Protein AF-A0A959ZGY5-F1 (afdb_monomer_lite)

Foldseek 3Di:
DDDPDDPQDPVNVVCVVCLVVDDPVVNVVVVVVVVVVVPDDDPLRVLCQACVLQLVVCVVLDRAALVVSQVVQVVVVVVVRDYDHSVRLCVVQVFSLSSNVSSVCSSVVDDPDDDPDPLPPDDDPDQDDLVNQLVLQLVQCRRRVHRDDPVSLVSNLVSSQVSCVVVVHPRDPHDDQVSVCVHQVHDVSSSCVNVDD

Sequence (197 aa):
MAETAQPVSEACQILAATASALPEQTRHELARLLSHSVAMPTAQELREMRLGLLVEMVKDGTLPRTKDYDELRNARRKAGADWPGSTGLILHYGTWAATSRAAVDLAFHETTNRARARTPHMWPIVPYTRKEIVEALELASEKVGQPIGQWEYVELRRVERQLAWRNGSPDPRYPELGVIRKHFGGWDAAISQIVGP

Radius of gyration: 23.6 Å; chains: 1; bounding box: 56×42×71 Å

Secondary structure (DSSP, 8-state):
----PPP--HHHHHHHHHHTTS-HHHHHHHHHHHHHHHHSPPHHHHHHHHHHHHHHHHHTTSPPPHHHHHHHHHHHHHTT-----HHHHHHHHSSHHHHHHHHHHHHTT--S----------S--PPPPHHHHHHHHHHHHHHHTSPPPHHHHHHHHHHHHHHHHHHTPPPP----HHHHHHHHSSHHHHHHHHH--

pLDDT: mean 80.28, std 14.64, range [34.84, 94.69]

Structure (mmCIF, N/CA/C/O backbone):
data_AF-A0A959ZGY5-F1
#
_entry.id   AF-A0A959ZGY5-F1
#
loop_
_atom_site.group_PDB
_atom_site.id
_atom_site.type_symbol
_atom_site.label_atom_id
_atom_site.label_alt_id
_atom_site.label_comp_id
_atom_site.label_asym_id
_atom_site.label_entity_id
_atom_site.label_seq_id
_atom_site.pdbx_PDB_ins_code
_atom_site.Cartn_x
_atom_site.Cartn_y
_atom_site.Cartn_z
_atom_site.occupancy
_atom_site.B_iso_or_equiv
_atom_site.auth_seq_id
_atom_site.auth_comp_id
_atom_site.auth_asym_id
_atom_site.auth_atom_id
_atom_site.pdbx_PDB_model_num
ATOM 1 N N . MET A 1 1 ? -31.272 -18.246 11.523 1.00 35.03 1 MET A N 1
ATOM 2 C CA . MET A 1 1 ? -31.098 -19.598 12.105 1.00 35.03 1 MET A CA 1
ATOM 3 C C . MET A 1 1 ? -29.716 -20.089 11.698 1.00 35.03 1 MET A C 1
ATOM 5 O O . MET A 1 1 ? -29.486 -20.154 10.506 1.00 35.03 1 MET A O 1
ATOM 9 N N . ALA A 1 2 ? -28.737 -20.368 12.546 1.00 34.84 2 ALA A N 1
ATOM 10 C CA . ALA A 1 2 ? -28.630 -20.347 13.994 1.00 34.84 2 ALA A CA 1
ATOM 11 C C . ALA A 1 2 ? -27.300 -19.658 14.336 1.00 34.84 2 ALA A C 1
ATOM 13 O O . ALA A 1 2 ? -26.285 -19.900 13.687 1.00 34.84 2 ALA A O 1
ATOM 14 N N . GLU A 1 3 ? -27.342 -18.770 15.317 1.00 36.75 3 GLU A N 1
ATOM 15 C CA . GLU A 1 3 ? -26.182 -18.095 15.880 1.00 36.75 3 GLU A CA 1
ATOM 16 C C . GLU A 1 3 ? -25.438 -19.133 16.729 1.00 36.75 3 GLU A C 1
ATOM 18 O O . GLU A 1 3 ? -25.927 -19.570 17.771 1.00 36.75 3 GLU A O 1
ATOM 23 N N . THR A 1 4 ? -24.310 -19.640 16.232 1.00 40.16 4 THR A N 1
ATOM 24 C CA . THR A 1 4 ? -23.448 -20.552 16.990 1.00 40.16 4 THR A CA 1
ATOM 25 C C . THR A 1 4 ? -22.801 -19.767 18.123 1.00 40.16 4 THR A C 1
ATOM 27 O O . THR A 1 4 ? -21.717 -19.208 17.959 1.00 40.16 4 THR A O 1
ATOM 30 N N . ALA A 1 5 ? -23.490 -19.704 19.263 1.00 43.72 5 ALA A N 1
ATOM 31 C CA . ALA A 1 5 ? -22.921 -19.267 20.525 1.00 43.72 5 ALA A CA 1
ATOM 32 C C . ALA A 1 5 ? -21.669 -20.112 20.797 1.00 43.72 5 ALA A C 1
ATOM 34 O O . ALA A 1 5 ? -21.744 -21.339 20.892 1.00 43.72 5 ALA A O 1
ATOM 35 N N . GLN A 1 6 ? -20.507 -19.460 20.846 1.00 50.44 6 GLN A N 1
ATOM 36 C CA . GLN A 1 6 ? -19.254 -20.121 21.194 1.00 50.44 6 GLN A CA 1
ATOM 37 C C . GLN A 1 6 ? -19.408 -20.844 22.543 1.00 50.44 6 GLN A C 1
ATOM 39 O O . GLN A 1 6 ? -20.065 -20.310 23.443 1.00 50.44 6 GLN A O 1
ATOM 44 N N . PRO A 1 7 ? -18.820 -22.042 22.713 1.00 49.66 7 PRO A N 1
ATOM 45 C CA . PRO A 1 7 ? -18.863 -22.732 23.992 1.00 49.66 7 PRO A CA 1
ATOM 46 C C . PRO A 1 7 ? -18.201 -21.844 25.049 1.00 49.66 7 PRO A C 1
ATOM 48 O O . PRO A 1 7 ? -17.046 -21.443 24.908 1.00 49.66 7 PRO A O 1
ATOM 51 N N . VAL A 1 8 ? -18.963 -21.505 26.090 1.00 57.50 8 VAL A N 1
ATOM 52 C CA . VAL A 1 8 ? -18.498 -20.696 27.219 1.00 57.50 8 VAL A CA 1
ATOM 53 C C . VAL A 1 8 ? -17.254 -21.368 27.801 1.00 57.50 8 VAL A C 1
ATOM 55 O O . VAL A 1 8 ? -17.343 -22.497 28.286 1.00 57.50 8 VAL A O 1
ATOM 58 N N . SER A 1 9 ? -16.110 -20.683 27.710 1.00 74.50 9 SER A N 1
ATOM 59 C CA . SER A 1 9 ? -14.803 -21.143 28.197 1.00 74.50 9 SER A CA 1
ATOM 60 C C . SER A 1 9 ? -14.909 -21.747 29.603 1.00 74.50 9 SER A C 1
ATOM 62 O O . SER A 1 9 ? -15.611 -21.207 30.458 1.00 74.50 9 SER A O 1
ATOM 64 N N . GLU A 1 10 ? -14.191 -22.842 29.863 1.00 70.94 10 GLU A N 1
ATOM 65 C CA . GLU A 1 10 ? -14.127 -23.506 31.177 1.00 70.94 10 GLU A CA 1
ATOM 66 C C . GLU A 1 10 ? -13.780 -22.509 32.299 1.00 70.94 10 GLU A C 1
ATOM 68 O O . GLU A 1 10 ? -14.378 -22.527 33.375 1.00 70.94 10 GLU A O 1
ATOM 73 N N . ALA A 1 11 ? -12.916 -21.533 32.001 1.00 67.06 11 ALA A N 1
ATOM 74 C CA . ALA A 1 11 ? -12.584 -20.443 32.913 1.00 67.06 11 ALA A CA 1
ATOM 75 C C . ALA A 1 11 ? -13.796 -19.557 33.260 1.00 67.06 11 ALA A C 1
ATOM 77 O O . ALA A 1 11 ? -13.950 -19.147 34.409 1.00 67.06 11 ALA A O 1
ATOM 78 N N . CYS A 1 12 ? -14.688 -19.285 32.302 1.00 67.25 12 CYS A N 1
ATOM 79 C CA . CYS A 1 12 ? -15.913 -18.517 32.536 1.00 67.25 12 CYS A CA 1
ATOM 80 C C . CYS A 1 12 ? -16.916 -19.294 33.398 1.00 67.25 12 CYS A C 1
ATOM 82 O O . CYS A 1 12 ? -17.605 -18.691 34.217 1.00 67.25 12 CYS A O 1
ATOM 84 N N . GLN A 1 13 ? -16.972 -20.622 33.261 1.00 74.62 13 GLN A N 1
ATOM 85 C CA . GLN A 1 13 ? -17.832 -21.474 34.088 1.00 74.62 13 GLN A CA 1
ATOM 86 C C . GLN A 1 13 ? -17.327 -21.543 35.536 1.00 74.62 13 GLN A C 1
ATOM 88 O O . GLN A 1 13 ? -18.114 -21.405 36.471 1.00 74.62 13 GLN A O 1
ATOM 93 N N . ILE A 1 14 ? -16.009 -21.661 35.731 1.00 74.31 14 ILE A N 1
ATOM 94 C CA . ILE A 1 14 ? -15.375 -21.631 37.058 1.00 74.31 14 ILE A CA 1
ATOM 95 C C . ILE A 1 14 ? -15.552 -20.255 37.718 1.00 74.31 14 ILE A C 1
ATOM 97 O O . ILE A 1 14 ? -15.884 -20.172 38.902 1.00 74.31 14 ILE A O 1
ATOM 101 N N . LEU A 1 15 ? -15.393 -19.165 36.959 1.00 71.31 15 LEU A N 1
ATOM 102 C CA . LEU A 1 15 ? -15.642 -17.807 37.451 1.00 71.31 15 LEU A CA 1
ATOM 103 C C . LEU A 1 15 ? -17.111 -17.607 37.838 1.00 71.31 15 LEU A C 1
ATOM 105 O O . LEU A 1 15 ? -17.382 -17.044 38.893 1.00 71.31 15 LEU A O 1
ATOM 109 N N . ALA A 1 16 ? -18.059 -18.111 37.045 1.00 74.75 16 ALA A N 1
ATOM 110 C CA . ALA A 1 16 ? -19.483 -18.033 37.369 1.00 74.75 16 ALA A CA 1
ATOM 111 C C . ALA A 1 16 ? -19.836 -18.837 38.634 1.00 74.75 16 ALA A C 1
ATOM 113 O O . ALA A 1 16 ? -20.591 -18.354 39.475 1.00 74.75 16 ALA A O 1
ATOM 114 N N . ALA A 1 17 ? -19.247 -20.026 38.804 1.00 77.69 17 ALA A N 1
ATOM 115 C CA . ALA A 1 17 ? -19.464 -20.878 39.973 1.00 77.69 17 ALA A CA 1
ATOM 116 C C . ALA A 1 17 ? -18.844 -20.313 41.265 1.00 77.69 17 ALA A C 1
ATOM 118 O O . ALA A 1 17 ? -19.353 -20.555 42.357 1.00 77.69 17 ALA A O 1
ATOM 119 N N . THR A 1 18 ? -17.750 -19.554 41.155 1.00 76.56 18 THR A N 1
ATOM 120 C CA . THR A 1 18 ? -17.045 -18.968 42.310 1.00 76.56 18 THR A CA 1
ATOM 121 C C . THR A 1 18 ? -17.490 -17.539 42.628 1.00 76.56 18 THR A C 1
ATOM 123 O O . THR A 1 18 ? -17.397 -17.123 43.783 1.00 76.56 18 THR A O 1
ATOM 126 N N . ALA A 1 19 ? -18.053 -16.800 41.665 1.00 71.06 19 ALA A N 1
ATOM 127 C CA . ALA A 1 19 ? -18.504 -15.419 41.852 1.00 71.06 19 ALA A CA 1
ATOM 128 C C . ALA A 1 19 ? -19.564 -15.266 42.954 1.00 71.06 19 ALA A C 1
ATOM 130 O O . ALA A 1 19 ? -19.536 -14.291 43.708 1.00 71.06 19 ALA A O 1
ATOM 131 N N . SER A 1 20 ? -20.477 -16.228 43.107 1.00 73.69 20 SER A N 1
ATOM 132 C CA . SER A 1 20 ? -21.491 -16.203 44.173 1.00 73.69 20 SER A CA 1
ATOM 133 C C . SER A 1 20 ? -20.899 -16.345 45.578 1.00 73.69 20 SER A C 1
ATOM 135 O O . SER A 1 20 ? -21.507 -15.868 46.534 1.00 73.69 20 SER A O 1
ATOM 137 N N . ALA A 1 21 ? -19.716 -16.956 45.701 1.00 81.00 21 ALA A N 1
ATOM 138 C CA . ALA A 1 21 ? -19.003 -17.146 46.964 1.00 81.00 21 ALA A CA 1
ATOM 139 C C . ALA A 1 21 ? -18.054 -15.983 47.312 1.00 81.00 21 ALA A C 1
ATOM 141 O O . ALA A 1 21 ? -17.529 -15.933 48.424 1.00 81.00 21 ALA A O 1
ATOM 142 N N . LEU A 1 22 ? -17.830 -15.045 46.384 1.00 79.75 22 LEU A N 1
ATOM 143 C CA . LEU A 1 22 ? -16.993 -13.870 46.619 1.00 79.75 22 LEU A CA 1
ATOM 144 C C . LEU A 1 22 ? -17.758 -12.767 47.373 1.00 79.75 22 LEU A C 1
ATOM 146 O O . LEU A 1 22 ? -18.965 -12.599 47.163 1.00 79.75 22 LEU A O 1
ATOM 150 N N . PRO A 1 23 ? -17.062 -11.965 48.203 1.00 88.44 23 PRO A N 1
ATOM 151 C CA . PRO A 1 23 ? -17.626 -10.760 48.801 1.00 88.44 23 PRO A CA 1
ATOM 152 C C . PRO A 1 23 ? -18.182 -9.801 47.738 1.00 88.44 23 PRO A C 1
ATOM 154 O O . PRO A 1 23 ? -17.606 -9.660 46.658 1.00 88.44 23 PRO A O 1
ATOM 157 N N . GLU A 1 24 ? -19.268 -9.093 48.063 1.00 81.06 24 GLU A N 1
ATOM 158 C CA . GLU A 1 24 ? -19.969 -8.184 47.137 1.00 81.06 24 GLU A CA 1
ATOM 159 C C . GLU A 1 24 ? -19.033 -7.146 46.501 1.00 81.06 24 GLU A C 1
ATOM 161 O O . GLU A 1 24 ? -19.089 -6.868 45.305 1.00 81.06 24 GLU A O 1
ATOM 166 N N . GLN A 1 25 ? -18.103 -6.614 47.292 1.00 81.81 25 GLN A N 1
ATOM 167 C CA . GLN A 1 25 ? -17.143 -5.620 46.828 1.00 81.81 25 GLN A CA 1
ATOM 168 C C . GLN A 1 25 ? -16.161 -6.199 45.799 1.00 81.81 25 GLN A C 1
ATOM 170 O O . GLN A 1 25 ? -15.880 -5.566 44.783 1.00 81.81 25 GLN A O 1
ATOM 175 N N . THR A 1 26 ? -15.719 -7.442 46.005 1.00 80.75 26 THR A N 1
ATOM 176 C CA . THR A 1 26 ? -14.861 -8.170 45.064 1.00 80.75 26 THR A CA 1
ATOM 177 C C . THR A 1 26 ? -15.618 -8.527 43.789 1.00 80.75 26 THR A C 1
ATOM 179 O O . THR A 1 26 ? -15.053 -8.404 42.707 1.00 80.75 26 THR A O 1
ATOM 182 N N . ARG A 1 27 ? -16.906 -8.897 43.878 1.00 81.06 27 ARG A N 1
ATOM 183 C CA . ARG A 1 27 ? -17.765 -9.090 42.696 1.00 81.06 27 ARG A CA 1
ATOM 184 C C . ARG A 1 27 ? -17.882 -7.821 41.861 1.00 81.06 27 ARG A C 1
ATOM 186 O O . ARG A 1 27 ? -17.750 -7.887 40.641 1.00 81.06 27 ARG A O 1
ATOM 193 N N . HIS A 1 28 ? -18.109 -6.677 42.503 1.00 79.19 28 HIS A N 1
ATOM 194 C CA . HIS A 1 28 ? -18.205 -5.394 41.812 1.00 79.19 28 HIS A CA 1
ATOM 195 C C . HIS A 1 28 ? -16.899 -5.000 41.118 1.00 79.19 28 HIS A C 1
ATOM 197 O O . HIS A 1 28 ? -16.935 -4.537 39.978 1.00 79.19 28 HIS A O 1
ATOM 203 N N . GLU A 1 29 ? -15.745 -5.218 41.751 1.00 79.75 29 GLU A N 1
ATOM 204 C CA . GLU A 1 29 ? -14.446 -4.983 41.112 1.00 79.75 29 GLU A CA 1
ATOM 205 C C . GLU A 1 29 ? -14.177 -5.952 39.960 1.00 79.75 29 GLU A C 1
ATOM 207 O O . GLU A 1 29 ? -13.730 -5.517 38.901 1.00 79.75 29 GLU A O 1
ATOM 212 N N . LEU A 1 30 ? -14.510 -7.237 40.110 1.00 79.00 30 LEU A N 1
ATOM 213 C CA . LEU A 1 30 ? -14.397 -8.225 39.033 1.00 79.00 30 LEU A CA 1
ATOM 214 C C . LEU A 1 30 ? -15.289 -7.853 37.846 1.00 79.00 30 LEU A C 1
ATOM 216 O O . LEU A 1 30 ? -14.825 -7.861 36.711 1.00 79.00 30 LEU A O 1
ATOM 220 N N . ALA A 1 31 ? -16.535 -7.445 38.093 1.00 78.38 31 ALA A N 1
ATOM 221 C CA . ALA A 1 31 ? -17.436 -6.950 37.056 1.00 78.38 31 ALA A CA 1
ATOM 222 C C . ALA A 1 31 ? -16.899 -5.670 36.395 1.00 78.38 31 ALA A C 1
ATOM 224 O O . ALA A 1 31 ? -17.003 -5.511 35.178 1.00 78.38 31 ALA A O 1
ATOM 225 N N . ARG A 1 32 ? -16.272 -4.769 37.160 1.00 76.50 32 ARG A N 1
ATOM 226 C CA . ARG A 1 32 ? -15.630 -3.555 36.634 1.00 76.50 32 ARG A CA 1
ATOM 227 C C . ARG A 1 32 ? -14.394 -3.870 35.779 1.00 76.50 32 ARG A C 1
ATOM 229 O O . ARG A 1 32 ? -14.204 -3.258 34.734 1.00 76.50 32 ARG A O 1
ATOM 236 N N . LEU A 1 33 ? -13.569 -4.831 36.185 1.00 76.44 33 LEU A N 1
ATOM 237 C CA . LEU A 1 33 ? -12.391 -5.267 35.428 1.00 76.44 33 LEU A CA 1
ATOM 238 C C . LEU A 1 33 ? -12.781 -6.044 34.169 1.00 76.44 33 LEU A C 1
ATOM 240 O O . LEU A 1 33 ? -12.217 -5.805 33.106 1.00 76.44 33 LEU A O 1
ATOM 244 N N . LEU A 1 34 ? -13.777 -6.927 34.264 1.00 75.56 34 LEU A N 1
ATOM 245 C CA . LEU A 1 34 ? -14.303 -7.670 33.121 1.00 75.56 34 LEU A CA 1
ATOM 246 C C . LEU A 1 34 ? -15.010 -6.744 32.135 1.00 75.56 34 LEU A C 1
ATOM 248 O O . LEU A 1 34 ? -14.760 -6.846 30.942 1.00 75.56 34 LEU A O 1
ATOM 252 N N . SER A 1 35 ? -15.821 -5.793 32.606 1.00 70.19 35 SER A N 1
ATOM 253 C CA . SER A 1 35 ? -16.417 -4.781 31.722 1.00 70.19 35 SER A CA 1
ATOM 254 C C . SER A 1 35 ? -15.349 -3.932 31.038 1.00 70.19 35 SER A C 1
ATOM 256 O O . SER A 1 35 ? -15.471 -3.673 29.847 1.00 70.19 35 SER A O 1
ATOM 258 N N . HIS A 1 36 ? -14.259 -3.581 31.726 1.00 64.88 36 HIS A N 1
ATOM 259 C CA . HIS A 1 36 ? -13.131 -2.898 31.094 1.00 64.88 36 HIS A CA 1
ATOM 260 C C . HIS A 1 36 ? -12.397 -3.791 30.075 1.00 64.88 36 HIS A C 1
ATOM 262 O O . HIS A 1 36 ? -12.003 -3.308 29.014 1.00 64.88 36 HIS A O 1
ATOM 268 N N . SER A 1 37 ? -12.218 -5.081 30.368 1.00 63.16 37 SER A N 1
ATOM 269 C CA . SER A 1 37 ? -11.572 -6.040 29.464 1.00 63.16 37 SER A CA 1
ATOM 270 C C . SER A 1 37 ? -12.420 -6.363 28.235 1.00 63.16 37 SER A C 1
ATOM 272 O O . SER A 1 37 ? -11.857 -6.628 27.182 1.00 63.16 37 SER A O 1
ATOM 274 N N . VAL A 1 38 ? -13.748 -6.356 28.365 1.00 62.91 38 VAL A N 1
ATOM 275 C CA . VAL A 1 38 ? -14.699 -6.563 27.262 1.00 62.91 38 VAL A CA 1
ATOM 276 C C . VAL A 1 38 ? -14.871 -5.281 26.445 1.00 62.91 38 VAL A C 1
ATOM 278 O O . VAL A 1 38 ? -15.061 -5.345 25.238 1.00 62.91 38 VAL A O 1
ATOM 281 N N . ALA A 1 39 ? -14.783 -4.109 27.081 1.00 61.72 39 ALA A N 1
ATOM 282 C CA . ALA A 1 39 ? -14.882 -2.820 26.400 1.00 61.72 39 ALA A CA 1
ATOM 283 C C . ALA A 1 39 ? -13.596 -2.414 25.659 1.00 61.72 39 ALA A C 1
ATOM 285 O O . ALA A 1 39 ? -13.641 -1.524 24.813 1.00 61.72 39 ALA A O 1
ATOM 286 N N . MET A 1 40 ? -12.451 -3.022 25.985 1.00 69.44 40 MET A N 1
ATOM 287 C CA . MET A 1 40 ? -11.190 -2.786 25.285 1.00 69.44 40 MET A CA 1
ATOM 288 C C . MET A 1 40 ? -11.175 -3.584 23.978 1.00 69.44 40 MET A C 1
ATOM 290 O O . MET A 1 40 ? -11.169 -4.815 24.038 1.00 69.44 40 MET A O 1
ATOM 294 N N . PRO A 1 41 ? -11.124 -2.920 22.808 1.00 68.56 41 PRO A N 1
ATOM 295 C CA . PRO A 1 41 ? -11.013 -3.628 21.547 1.00 68.56 41 PRO A CA 1
ATOM 296 C C . PRO A 1 41 ? -9.712 -4.429 21.531 1.00 68.56 41 PRO A C 1
ATOM 298 O O . PRO A 1 41 ? -8.645 -3.937 21.919 1.00 68.56 41 PRO A O 1
ATOM 301 N N . THR A 1 42 ? -9.784 -5.668 21.069 1.00 74.56 42 THR A N 1
ATOM 302 C CA . THR A 1 42 ? -8.617 -6.523 20.875 1.00 74.56 42 THR A CA 1
ATOM 303 C C . THR A 1 42 ? -7.643 -5.888 19.878 1.00 74.56 42 THR A C 1
ATOM 305 O O . THR A 1 42 ? -8.005 -5.061 19.040 1.00 74.56 42 THR A O 1
ATOM 308 N N . ALA A 1 43 ? -6.370 -6.295 19.906 1.00 71.25 43 ALA A N 1
ATOM 309 C CA . ALA A 1 43 ? -5.380 -5.794 18.947 1.00 71.25 43 ALA A CA 1
ATOM 310 C C . ALA A 1 43 ? -5.769 -6.071 17.479 1.00 71.25 43 ALA A C 1
ATOM 312 O O . ALA A 1 43 ? -5.396 -5.308 16.587 1.00 71.25 43 ALA A O 1
ATOM 313 N N . GLN A 1 44 ? -6.523 -7.149 17.239 1.00 73.25 44 GLN A N 1
ATOM 314 C CA . GLN A 1 44 ? -7.078 -7.498 15.935 1.00 73.25 44 GLN A CA 1
ATOM 315 C C . GLN A 1 44 ? -8.196 -6.526 15.533 1.00 73.25 44 GLN A C 1
ATOM 317 O O . GLN A 1 44 ? -8.137 -5.965 14.443 1.00 73.25 44 GLN A O 1
ATOM 322 N N . GLU A 1 45 ? -9.138 -6.238 16.432 1.00 75.50 45 GLU A N 1
ATOM 323 C CA . GLU A 1 45 ? -10.203 -5.252 16.201 1.00 75.50 45 GLU A CA 1
ATOM 324 C C . GLU A 1 45 ? -9.631 -3.847 15.980 1.00 75.50 45 GLU A C 1
ATOM 326 O O . GLU A 1 45 ? -10.034 -3.158 15.051 1.00 75.50 45 GLU A O 1
ATOM 331 N N . LEU A 1 46 ? -8.613 -3.432 16.743 1.00 76.50 46 LEU A N 1
ATOM 332 C CA . LEU A 1 46 ? -7.916 -2.159 16.507 1.00 76.50 46 LEU A CA 1
ATOM 333 C C . LEU A 1 46 ? -7.233 -2.115 15.135 1.00 76.50 46 LEU A C 1
ATOM 335 O O . LEU A 1 46 ? -7.161 -1.057 14.504 1.00 76.50 46 LEU A O 1
ATOM 339 N N . ARG A 1 47 ? -6.698 -3.248 14.671 1.00 76.69 47 ARG A N 1
ATOM 340 C CA . ARG A 1 47 ? -6.080 -3.358 13.347 1.00 76.69 47 ARG A CA 1
ATOM 341 C C . ARG A 1 47 ? -7.135 -3.257 12.247 1.00 76.69 47 ARG A C 1
ATOM 343 O O . ARG A 1 47 ? -6.912 -2.529 11.283 1.00 76.69 47 ARG A O 1
ATOM 350 N N . GLU A 1 48 ? -8.281 -3.907 12.423 1.00 80.81 48 GLU A N 1
ATOM 351 C CA . GLU A 1 48 ? -9.438 -3.830 11.524 1.00 80.81 48 GLU A CA 1
ATOM 352 C C . GLU A 1 48 ? -10.054 -2.426 11.497 1.00 80.81 48 GLU A C 1
ATOM 354 O O . GLU A 1 48 ? -10.277 -1.884 10.421 1.00 80.81 48 GLU A O 1
ATOM 359 N N . MET A 1 49 ? -10.207 -1.766 12.646 1.00 81.62 49 MET A N 1
ATOM 360 C CA . MET A 1 49 ? -10.672 -0.375 12.732 1.00 81.62 49 MET A CA 1
ATOM 361 C C . MET A 1 49 ? -9.733 0.619 12.040 1.00 81.62 49 MET A C 1
ATOM 363 O O . MET A 1 49 ? -10.166 1.674 11.592 1.00 81.62 49 MET A O 1
ATOM 367 N N . ARG A 1 50 ? -8.432 0.325 11.958 1.00 84.19 50 ARG A N 1
ATOM 368 C CA . ARG A 1 50 ? -7.465 1.216 11.296 1.00 84.19 50 ARG A CA 1
ATOM 369 C C . ARG A 1 50 ? -7.346 0.934 9.807 1.00 84.19 50 ARG A C 1
ATOM 371 O O . ARG A 1 50 ? -7.299 1.870 9.019 1.00 84.19 50 ARG A O 1
ATOM 378 N N . LEU A 1 51 ? -7.263 -0.339 9.432 1.00 89.31 51 LEU A N 1
ATOM 379 C CA . LEU A 1 51 ? -7.024 -0.763 8.053 1.00 89.31 51 LEU A CA 1
ATOM 380 C C . LEU A 1 51 ? -8.310 -1.057 7.279 1.00 89.31 51 LEU A C 1
ATOM 382 O O . LEU A 1 51 ? -8.216 -1.319 6.088 1.00 89.31 51 LEU A O 1
ATOM 386 N N . GLY A 1 52 ? -9.486 -1.016 7.908 1.00 88.00 52 GLY A N 1
ATOM 387 C CA . GLY A 1 52 ? -10.750 -1.475 7.324 1.00 88.00 52 GLY A CA 1
ATOM 388 C C . GLY A 1 52 ? -11.064 -0.848 5.970 1.00 88.00 52 GLY A C 1
ATOM 389 O O . GLY A 1 52 ? -11.306 -1.574 5.011 1.00 88.00 52 GLY A O 1
ATOM 390 N N . LEU A 1 53 ? -10.932 0.477 5.845 1.00 89.69 53 LEU A N 1
ATOM 391 C CA . LEU A 1 53 ? -11.117 1.159 4.559 1.00 89.69 53 LEU A CA 1
ATOM 392 C C . LEU A 1 53 ? -10.111 0.688 3.493 1.00 89.69 53 LEU A C 1
ATOM 394 O O . LEU A 1 53 ? -10.474 0.482 2.340 1.00 89.69 53 LEU A O 1
ATOM 398 N N . LEU A 1 54 ? -8.849 0.485 3.874 1.00 90.19 54 LEU A N 1
ATOM 399 C CA . LEU A 1 54 ? -7.817 0.019 2.949 1.00 90.19 54 LEU A CA 1
ATOM 400 C C . LEU A 1 54 ? -8.044 -1.446 2.545 1.00 90.19 54 LEU A C 1
ATOM 402 O O . LEU A 1 54 ? -7.832 -1.809 1.394 1.00 90.19 54 LEU A O 1
ATOM 406 N N . VAL A 1 55 ? -8.521 -2.276 3.475 1.00 89.00 55 VAL A N 1
ATOM 407 C CA . VAL A 1 55 ? -8.930 -3.666 3.231 1.00 89.00 55 VAL A CA 1
ATOM 408 C C . VAL A 1 55 ? -10.094 -3.731 2.247 1.00 89.00 55 VAL A C 1
ATOM 410 O O . VAL A 1 55 ? -10.066 -4.585 1.365 1.00 89.00 55 VAL A O 1
ATOM 413 N N . GLU A 1 56 ? -11.090 -2.845 2.367 1.00 88.81 56 GLU A N 1
ATOM 414 C CA . GLU A 1 56 ? -12.187 -2.745 1.392 1.00 88.81 56 GLU A CA 1
ATOM 415 C C . GLU A 1 56 ? -11.635 -2.500 -0.018 1.00 88.81 56 GLU A C 1
ATOM 417 O O . GLU A 1 56 ? -11.911 -3.287 -0.917 1.00 88.81 56 GLU A O 1
ATOM 422 N N . MET A 1 57 ? -10.773 -1.494 -0.191 1.00 88.88 57 MET A N 1
ATOM 423 C CA . MET A 1 57 ? -10.194 -1.161 -1.502 1.00 88.88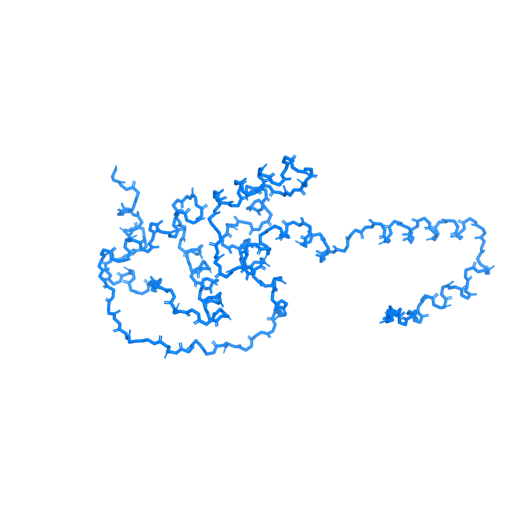 57 MET A CA 1
ATOM 424 C C . MET A 1 57 ? -9.315 -2.282 -2.073 1.00 88.88 57 MET A C 1
ATOM 426 O O . MET A 1 57 ? -9.306 -2.544 -3.271 1.00 88.88 57 MET A O 1
ATOM 430 N N . VAL A 1 58 ? -8.553 -2.960 -1.215 1.00 87.44 58 VAL A N 1
ATOM 431 C CA . VAL A 1 58 ? -7.651 -4.043 -1.623 1.00 87.44 58 VAL A CA 1
ATOM 432 C C . VAL A 1 58 ? -8.417 -5.286 -2.086 1.00 87.44 58 VAL A C 1
ATOM 434 O O . VAL A 1 58 ? -7.921 -6.014 -2.951 1.00 87.44 58 VAL A O 1
ATOM 437 N N . LYS A 1 59 ? -9.616 -5.540 -1.545 1.00 82.94 59 LYS A N 1
ATOM 438 C CA . LYS A 1 59 ? -10.476 -6.652 -1.985 1.00 82.94 59 LYS A CA 1
ATOM 439 C C . LYS A 1 59 ? -10.945 -6.494 -3.430 1.00 82.94 59 LYS A C 1
ATOM 441 O O . LYS A 1 59 ? -11.105 -7.508 -4.102 1.00 82.94 59 LYS A O 1
ATOM 446 N N . ASP A 1 60 ? -11.068 -5.261 -3.919 1.00 77.69 60 ASP A N 1
ATOM 447 C CA . ASP A 1 60 ? -11.377 -4.968 -5.327 1.00 77.69 60 ASP A CA 1
ATOM 448 C C . ASP A 1 60 ? -10.198 -5.277 -6.267 1.00 77.69 60 ASP A C 1
ATOM 450 O O . ASP A 1 60 ? -10.331 -5.295 -7.490 1.00 77.69 60 ASP A O 1
ATOM 454 N N . GLY A 1 61 ? -9.033 -5.584 -5.695 1.00 69.81 61 GLY A N 1
ATOM 455 C CA . GLY A 1 61 ? -7.952 -6.270 -6.381 1.00 69.81 61 GLY A CA 1
ATOM 456 C C . GLY A 1 61 ? -6.826 -5.386 -6.907 1.00 69.81 61 GLY A C 1
ATOM 457 O O . GLY A 1 61 ? -5.879 -5.888 -7.520 1.00 69.81 61 GLY A O 1
ATOM 458 N N . THR A 1 62 ? -6.876 -4.090 -6.622 1.00 75.44 62 THR A N 1
ATOM 459 C CA . THR A 1 62 ? -5.801 -3.145 -6.932 1.00 75.44 62 THR A CA 1
ATOM 460 C C . THR A 1 62 ? -5.326 -2.455 -5.670 1.00 75.44 62 THR A C 1
ATOM 462 O O . THR A 1 62 ? -6.138 -2.069 -4.832 1.00 75.44 62 THR A O 1
ATOM 465 N N . LEU A 1 63 ? -4.014 -2.254 -5.544 1.00 84.44 63 LEU A N 1
ATOM 466 C CA . LEU A 1 63 ? -3.494 -1.417 -4.473 1.00 84.44 63 LEU A CA 1
ATOM 467 C C . LEU A 1 63 ? -3.849 0.053 -4.749 1.00 84.44 63 LEU A C 1
ATOM 469 O O . LEU A 1 63 ? -3.427 0.577 -5.790 1.00 84.44 63 LEU A O 1
ATOM 473 N N . PRO A 1 64 ? -4.583 0.728 -3.851 1.00 87.56 64 PRO A N 1
ATOM 474 C CA . PRO A 1 64 ? -4.941 2.121 -4.057 1.00 87.56 64 PRO A CA 1
ATOM 475 C C . PRO A 1 64 ? -3.733 3.042 -3.882 1.00 87.56 64 PRO A C 1
ATOM 477 O O . PRO A 1 64 ? -2.813 2.764 -3.100 1.00 87.56 64 PRO A O 1
ATOM 480 N N . ARG A 1 65 ? -3.745 4.169 -4.598 1.00 90.94 65 ARG A N 1
ATOM 481 C CA . ARG A 1 65 ? -2.783 5.248 -4.360 1.00 90.94 65 ARG A CA 1
ATOM 482 C C . ARG A 1 65 ? -3.128 5.937 -3.043 1.00 90.94 65 ARG A C 1
ATOM 484 O O . ARG A 1 65 ? -4.293 5.987 -2.645 1.00 90.94 65 ARG A O 1
ATOM 491 N N . THR A 1 66 ? -2.131 6.545 -2.407 1.00 90.88 66 THR A N 1
ATOM 492 C CA . THR A 1 66 ? -2.323 7.351 -1.190 1.00 90.88 66 THR A CA 1
ATOM 493 C C . THR A 1 66 ? -3.425 8.407 -1.369 1.00 90.88 66 THR A C 1
ATOM 495 O O . THR A 1 66 ? -4.259 8.592 -0.484 1.00 90.88 66 THR A O 1
ATOM 498 N N . LYS A 1 67 ? -3.476 9.057 -2.544 1.00 90.00 67 LYS A N 1
ATOM 499 C CA . LYS A 1 67 ? -4.498 10.062 -2.884 1.00 90.00 67 LYS A CA 1
ATOM 500 C C . LYS A 1 67 ? -5.904 9.465 -2.959 1.00 90.00 67 LYS A C 1
ATOM 502 O O . LYS A 1 67 ? -6.807 9.990 -2.318 1.00 90.00 67 LYS A O 1
ATOM 507 N N . ASP A 1 68 ? -6.065 8.349 -3.668 1.00 91.44 68 ASP A N 1
ATOM 508 C CA . ASP A 1 68 ? -7.360 7.679 -3.847 1.00 91.44 68 ASP A CA 1
ATOM 509 C C . ASP A 1 68 ? -7.947 7.245 -2.494 1.00 91.44 68 ASP A C 1
ATOM 511 O O . ASP A 1 68 ? -9.149 7.372 -2.249 1.00 91.44 68 ASP A O 1
ATOM 515 N N . TYR A 1 69 ? -7.085 6.778 -1.581 1.00 92.50 69 TYR A N 1
ATOM 516 C CA . TYR A 1 69 ? -7.480 6.443 -0.214 1.00 92.50 69 TYR A CA 1
ATOM 517 C C . TYR A 1 69 ? -8.014 7.666 0.542 1.00 92.50 69 TYR A C 1
ATOM 519 O O . TYR A 1 69 ? -9.086 7.599 1.146 1.00 92.50 69 TYR A O 1
ATOM 527 N N . ASP A 1 70 ? -7.298 8.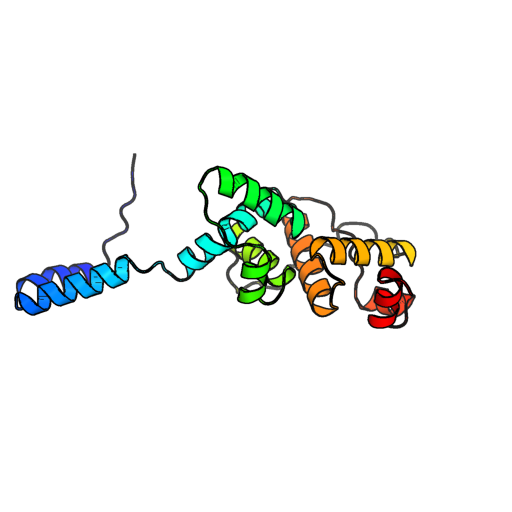794 0.508 1.00 92.06 70 ASP A N 1
ATOM 528 C CA . ASP A 1 70 ? -7.726 10.005 1.212 1.00 92.06 70 ASP A CA 1
ATOM 529 C C . ASP A 1 70 ? -8.986 10.629 0.588 1.00 92.06 70 ASP A C 1
ATOM 531 O O . ASP A 1 70 ? -9.834 11.158 1.312 1.00 92.06 70 ASP A O 1
ATOM 535 N N . GLU A 1 71 ? -9.164 10.533 -0.730 1.00 92.25 71 GLU A N 1
ATOM 536 C CA . GLU A 1 71 ? -10.391 10.945 -1.421 1.00 92.25 71 GLU A CA 1
ATOM 537 C C . GLU A 1 71 ? -11.593 10.104 -0.981 1.00 92.25 71 GL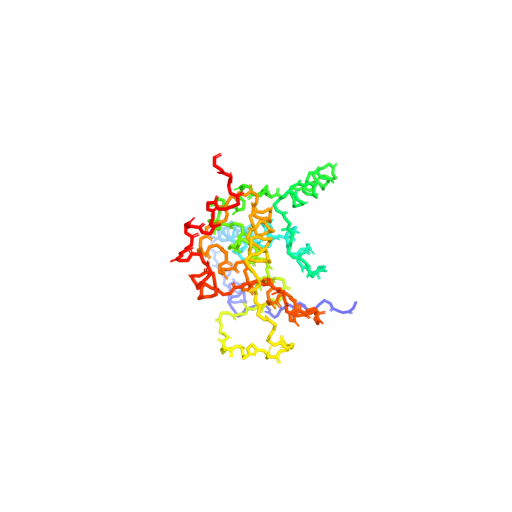U A C 1
ATOM 539 O O . GLU A 1 71 ? -12.616 10.657 -0.555 1.00 92.25 71 GLU A O 1
ATOM 544 N N . LEU A 1 72 ? -11.455 8.774 -0.993 1.00 90.50 72 LEU A N 1
ATOM 545 C CA . LEU A 1 72 ? -12.503 7.861 -0.540 1.00 90.50 72 LEU A CA 1
ATOM 546 C C . LEU A 1 72 ? -12.812 8.066 0.947 1.00 90.50 72 LEU A C 1
ATOM 548 O O . LEU A 1 72 ? -13.979 8.135 1.344 1.00 90.50 72 LEU A O 1
ATOM 552 N N . ARG A 1 73 ? -11.778 8.238 1.774 1.00 91.94 73 ARG A N 1
ATOM 553 C CA . ARG A 1 73 ? -11.917 8.580 3.190 1.00 91.94 73 ARG A CA 1
ATOM 554 C C . ARG A 1 73 ? -12.712 9.867 3.367 1.00 91.94 73 ARG A C 1
ATOM 556 O O . ARG A 1 73 ? -13.632 9.901 4.178 1.00 91.94 73 ARG A O 1
ATOM 563 N N . ASN A 1 74 ? -12.383 10.925 2.630 1.00 91.06 74 ASN A N 1
ATOM 564 C CA . ASN A 1 74 ? -13.085 12.204 2.724 1.00 91.06 74 ASN A CA 1
ATOM 565 C C . ASN A 1 74 ? -14.552 12.079 2.286 1.00 91.06 74 ASN A C 1
ATOM 567 O O . ASN A 1 74 ? -15.424 12.693 2.903 1.00 91.06 74 ASN A O 1
ATOM 571 N N . ALA A 1 75 ? -14.845 11.254 1.277 1.00 89.75 75 ALA A N 1
ATOM 572 C CA . ALA A 1 75 ? -16.214 10.936 0.880 1.00 89.75 75 ALA A CA 1
ATOM 573 C C . ALA A 1 75 ? -16.979 10.201 1.996 1.00 89.75 75 ALA A C 1
ATOM 575 O O . ALA A 1 75 ? -18.091 10.595 2.344 1.00 89.75 75 ALA A O 1
ATOM 576 N N . ARG A 1 76 ? -16.369 9.189 2.626 1.00 87.12 76 ARG A N 1
ATOM 577 C CA . ARG A 1 76 ? -16.974 8.426 3.736 1.00 87.12 76 ARG A CA 1
ATOM 578 C C . ARG A 1 76 ? -17.098 9.244 5.024 1.00 87.12 76 ARG A C 1
ATOM 580 O O . ARG A 1 76 ? -18.076 9.089 5.751 1.00 87.12 76 ARG A O 1
ATOM 587 N N . ARG A 1 77 ? -16.178 10.181 5.267 1.00 90.25 77 ARG A N 1
ATOM 588 C CA . ARG A 1 77 ? -16.240 11.122 6.393 1.00 90.25 77 ARG A CA 1
ATOM 589 C C . ARG A 1 77 ? -17.468 12.024 6.316 1.00 90.25 77 ARG A C 1
ATOM 591 O O . ARG A 1 77 ? -18.087 12.291 7.340 1.00 90.25 77 ARG A O 1
ATOM 598 N N . LYS A 1 78 ? -17.874 12.439 5.110 1.00 86.94 78 LYS A N 1
ATOM 599 C CA . LYS A 1 78 ? -19.138 13.173 4.903 1.00 86.94 78 LYS A CA 1
ATOM 600 C C . LYS A 1 78 ? -20.374 12.337 5.259 1.00 86.94 78 LYS A C 1
ATOM 602 O O . LYS A 1 78 ? -21.397 12.911 5.607 1.00 86.94 78 LYS A O 1
ATOM 607 N N . ALA A 1 79 ? -20.269 11.009 5.210 1.00 84.38 79 ALA A N 1
ATOM 608 C CA . ALA A 1 79 ? -21.314 10.068 5.614 1.00 84.38 79 ALA A CA 1
ATOM 609 C C . ALA A 1 79 ? -21.227 9.645 7.099 1.00 84.38 79 ALA A C 1
ATOM 611 O O . ALA A 1 79 ? -21.971 8.767 7.523 1.00 84.38 79 ALA A O 1
ATOM 612 N N . GLY A 1 80 ? -20.329 10.251 7.888 1.00 86.12 80 GLY A N 1
ATOM 613 C CA . GLY A 1 80 ? -20.193 9.998 9.327 1.00 86.12 80 GLY A CA 1
ATOM 614 C C . GLY A 1 80 ? -19.230 8.871 9.716 1.00 86.12 80 GLY A C 1
ATOM 615 O O . GLY A 1 80 ? -19.114 8.574 10.901 1.00 86.12 80 GLY A O 1
ATOM 616 N N . ALA A 1 81 ? -18.521 8.256 8.764 1.00 85.50 81 ALA A N 1
ATOM 617 C CA . ALA A 1 81 ? -17.503 7.255 9.082 1.00 85.50 81 ALA A CA 1
ATOM 618 C C . ALA A 1 81 ? -16.177 7.918 9.494 1.00 85.50 81 ALA A C 1
ATOM 620 O O . ALA A 1 81 ? -15.715 8.845 8.824 1.00 85.50 81 ALA A O 1
ATOM 621 N N . ASP A 1 82 ? -15.539 7.416 10.553 1.00 85.31 82 ASP A N 1
ATOM 622 C CA . ASP A 1 82 ? -14.243 7.911 11.022 1.00 85.31 82 ASP A CA 1
ATOM 623 C C . ASP A 1 82 ? -13.146 6.867 10.796 1.00 85.31 82 ASP A C 1
ATOM 625 O O . ASP A 1 82 ? -13.079 5.843 11.471 1.00 85.31 82 ASP A O 1
ATOM 629 N N . TRP A 1 83 ? -12.294 7.137 9.809 1.00 88.06 83 TRP A N 1
ATOM 630 C CA . TRP A 1 83 ? -11.137 6.313 9.461 1.00 88.06 83 TRP A CA 1
ATOM 631 C C . TRP A 1 83 ? -9.865 7.164 9.543 1.00 88.06 83 TRP A C 1
ATOM 633 O O . TRP A 1 83 ? -9.916 8.375 9.277 1.00 88.06 83 TRP A O 1
ATOM 643 N N . PRO A 1 84 ? -8.698 6.581 9.868 1.00 90.25 84 PRO A N 1
ATOM 644 C CA . PRO A 1 84 ? -7.435 7.313 9.862 1.00 90.25 84 PRO A CA 1
ATOM 645 C C . PRO A 1 84 ? -7.072 7.783 8.446 1.00 90.25 84 PRO A C 1
ATOM 647 O O . PRO A 1 84 ? -7.363 7.109 7.459 1.00 90.25 84 PRO A O 1
ATOM 650 N N . GLY A 1 85 ? -6.440 8.956 8.344 1.00 91.50 85 GLY A N 1
ATOM 651 C CA . GLY A 1 85 ? -5.868 9.447 7.083 1.00 91.50 85 GLY A CA 1
ATOM 652 C C . GLY A 1 85 ? -4.624 8.660 6.680 1.00 91.50 85 GLY A C 1
ATOM 653 O O . GLY A 1 85 ? -4.012 8.001 7.526 1.00 91.50 85 GLY A O 1
ATOM 654 N N . SER A 1 86 ? -4.213 8.773 5.417 1.00 90.19 86 SER A N 1
ATOM 655 C CA . SER A 1 86 ? -3.013 8.098 4.911 1.00 90.19 86 SER A CA 1
ATOM 656 C C . SER A 1 86 ? -1.760 8.409 5.743 1.00 90.19 86 SER A C 1
ATOM 658 O O . SER A 1 86 ? -1.033 7.501 6.139 1.00 90.19 86 SER A O 1
ATOM 660 N N . THR A 1 87 ? -1.559 9.671 6.133 1.00 89.81 87 THR A N 1
ATOM 661 C CA . THR A 1 87 ? -0.464 10.096 7.020 1.00 89.81 87 THR A CA 1
ATOM 662 C C . THR A 1 87 ? -0.526 9.413 8.388 1.00 89.81 87 THR A C 1
ATOM 664 O O . THR A 1 87 ? 0.500 9.006 8.925 1.00 89.81 87 THR A O 1
ATOM 667 N N . GLY A 1 88 ? -1.727 9.246 8.950 1.00 89.25 88 GLY A N 1
ATOM 668 C CA . GLY A 1 88 ? -1.922 8.558 10.229 1.00 89.25 88 GLY A CA 1
ATOM 669 C C . GLY A 1 88 ? -1.590 7.068 10.143 1.00 89.25 88 GLY A C 1
ATOM 670 O O . GLY A 1 88 ? -1.009 6.506 11.069 1.00 89.25 88 GLY A O 1
ATOM 671 N N . LEU A 1 89 ? -1.903 6.441 9.009 1.00 90.38 89 LEU A N 1
ATOM 672 C CA . LEU A 1 89 ? -1.514 5.062 8.732 1.00 90.38 89 LEU A CA 1
ATOM 673 C C . LEU A 1 89 ? 0.004 4.919 8.569 1.00 90.38 89 LEU A C 1
ATOM 675 O O . LEU A 1 89 ? 0.601 4.042 9.192 1.00 90.38 89 LEU A O 1
ATOM 679 N N . ILE A 1 90 ? 0.637 5.820 7.815 1.00 90.44 90 ILE A N 1
ATOM 680 C CA . ILE A 1 90 ? 2.094 5.850 7.631 1.00 90.44 90 ILE A CA 1
ATOM 681 C C . ILE A 1 90 ? 2.810 6.038 8.974 1.00 90.44 90 ILE A C 1
ATOM 683 O O . ILE A 1 90 ? 3.772 5.329 9.243 1.00 90.44 90 ILE A O 1
ATOM 687 N N . LEU A 1 91 ? 2.317 6.905 9.865 1.00 88.56 91 LEU A N 1
ATOM 688 C CA . LEU A 1 91 ? 2.887 7.066 11.210 1.00 88.56 91 LEU A CA 1
ATOM 689 C C . LEU A 1 91 ? 2.860 5.769 12.031 1.00 88.56 91 LEU A C 1
ATOM 691 O O . LEU A 1 91 ? 3.754 5.536 12.840 1.00 88.56 91 LEU A O 1
ATOM 695 N N . HIS A 1 92 ? 1.849 4.923 11.830 1.00 86.50 92 HIS A N 1
ATOM 696 C CA . HIS A 1 92 ? 1.697 3.682 12.583 1.00 86.50 92 HIS A CA 1
ATOM 697 C C . HIS A 1 92 ? 2.489 2.508 11.982 1.00 86.50 92 HIS A C 1
ATOM 699 O O . HIS A 1 92 ? 3.009 1.673 12.720 1.00 86.50 92 HIS A O 1
ATOM 705 N N . TYR A 1 93 ? 2.558 2.408 10.653 1.00 86.00 93 TYR A N 1
ATOM 706 C CA . TYR A 1 93 ? 3.166 1.270 9.945 1.00 86.00 93 TYR A CA 1
ATOM 707 C C . TYR A 1 93 ? 4.518 1.596 9.287 1.00 86.00 93 TYR A C 1
ATOM 709 O O . TYR A 1 93 ? 5.164 0.710 8.733 1.00 86.00 93 TYR A O 1
ATOM 717 N N . GLY A 1 94 ? 4.962 2.849 9.349 1.00 88.12 94 GLY A N 1
ATOM 718 C CA . GLY A 1 94 ? 6.230 3.346 8.818 1.00 88.12 94 GLY A CA 1
ATOM 719 C C . GLY A 1 94 ? 6.144 3.836 7.373 1.00 88.12 94 GLY A C 1
ATOM 720 O O . GLY A 1 94 ? 6.607 4.932 7.075 1.00 88.12 94 GLY A O 1
ATOM 721 N N . THR A 1 95 ? 5.557 3.047 6.471 1.00 89.00 95 THR A N 1
ATOM 722 C CA . THR A 1 95 ? 5.464 3.382 5.037 1.00 89.00 95 THR A CA 1
ATOM 723 C C . THR A 1 95 ? 4.106 3.020 4.444 1.00 89.00 95 THR A C 1
ATOM 725 O O . THR A 1 95 ? 3.351 2.215 5.009 1.00 89.00 95 THR A O 1
ATOM 728 N N . TRP A 1 96 ? 3.782 3.585 3.275 1.00 90.69 96 TRP A N 1
ATOM 729 C CA . TRP A 1 96 ? 2.543 3.234 2.577 1.00 90.69 96 TRP A CA 1
ATOM 730 C C . TRP A 1 96 ? 2.573 1.778 2.106 1.00 90.69 96 TRP A C 1
ATOM 732 O O . TRP A 1 96 ? 1.582 1.063 2.253 1.00 90.69 96 TRP A O 1
ATOM 742 N N . ALA A 1 97 ? 3.728 1.297 1.631 1.00 88.06 97 ALA A N 1
ATOM 743 C CA . ALA A 1 97 ? 3.896 -0.104 1.246 1.00 88.06 97 ALA A CA 1
ATOM 744 C C . ALA A 1 97 ? 3.698 -1.068 2.432 1.00 88.06 97 ALA A C 1
ATOM 746 O O . ALA A 1 97 ? 3.048 -2.102 2.283 1.00 88.06 97 ALA A O 1
ATOM 747 N N . ALA A 1 98 ? 4.202 -0.725 3.624 1.00 87.25 98 ALA A N 1
ATOM 748 C CA . ALA A 1 98 ? 4.008 -1.536 4.827 1.00 87.25 98 ALA A CA 1
ATOM 749 C C . ALA A 1 98 ? 2.540 -1.548 5.284 1.00 87.25 98 ALA A C 1
ATOM 751 O O . ALA A 1 98 ? 2.006 -2.601 5.632 1.00 87.25 98 ALA A O 1
ATOM 752 N N . THR A 1 99 ? 1.871 -0.394 5.218 1.00 90.56 99 THR A N 1
ATOM 753 C CA . THR A 1 99 ? 0.430 -0.269 5.492 1.00 90.56 99 THR A CA 1
ATOM 754 C C . THR A 1 99 ? -0.388 -1.130 4.527 1.00 90.56 99 THR A C 1
ATOM 756 O O . THR A 1 99 ? -1.236 -1.920 4.938 1.00 90.56 99 THR A O 1
ATOM 759 N N . SER A 1 100 ? -0.081 -1.012 3.237 1.00 89.62 100 SER A N 1
ATOM 760 C CA . SER A 1 100 ? -0.681 -1.771 2.143 1.00 89.62 100 SER A CA 1
ATOM 761 C C . SER A 1 100 ? -0.533 -3.272 2.350 1.00 89.62 100 SER A C 1
ATOM 763 O O . SER A 1 100 ? -1.514 -4.008 2.286 1.00 89.62 100 SER A O 1
ATOM 765 N N . ARG A 1 101 ? 0.675 -3.730 2.690 1.00 87.69 101 ARG A N 1
ATOM 766 C CA . ARG A 1 101 ? 0.932 -5.129 3.030 1.00 87.69 101 ARG A CA 1
ATOM 767 C C . ARG A 1 101 ? 0.089 -5.599 4.209 1.00 87.69 101 ARG A C 1
ATOM 769 O O . ARG A 1 101 ? -0.535 -6.648 4.112 1.00 87.69 101 ARG A O 1
ATOM 776 N N . ALA A 1 102 ? 0.043 -4.827 5.294 1.00 87.19 102 ALA A N 1
ATOM 777 C CA . ALA A 1 102 ? -0.759 -5.176 6.462 1.00 87.19 102 ALA A CA 1
ATOM 778 C C . ALA A 1 102 ? -2.252 -5.299 6.113 1.00 87.19 102 ALA A C 1
ATOM 780 O O . ALA A 1 102 ? -2.925 -6.189 6.630 1.00 87.19 102 ALA A O 1
ATOM 781 N N . ALA A 1 103 ? -2.759 -4.455 5.207 1.00 89.25 103 ALA A N 1
ATOM 782 C CA . ALA A 1 103 ? -4.122 -4.563 4.699 1.00 89.25 103 ALA A CA 1
ATOM 783 C C . ALA A 1 103 ? -4.327 -5.806 3.821 1.00 89.25 103 ALA A C 1
ATOM 785 O O . ALA A 1 103 ? -5.328 -6.489 4.002 1.00 89.25 103 ALA A O 1
ATOM 786 N N . VAL A 1 104 ? -3.392 -6.160 2.929 1.00 85.94 104 VAL A N 1
ATOM 787 C CA . VAL A 1 104 ? -3.463 -7.421 2.161 1.00 85.94 104 VAL A CA 1
ATOM 788 C C . VAL A 1 104 ? -3.442 -8.634 3.094 1.00 85.94 104 VAL A C 1
ATOM 790 O O . VAL A 1 104 ? -4.280 -9.525 2.977 1.00 85.94 104 VAL A O 1
ATOM 793 N N . ASP A 1 105 ? -2.514 -8.677 4.045 1.00 84.81 105 ASP A N 1
ATOM 794 C CA . ASP A 1 105 ? -2.387 -9.798 4.980 1.00 84.81 105 ASP A CA 1
ATOM 795 C C . ASP A 1 105 ? -3.672 -9.967 5.812 1.00 84.81 105 ASP A C 1
ATOM 797 O O . ASP A 1 105 ? -4.141 -11.092 6.011 1.00 84.81 105 ASP A O 1
ATOM 801 N N . LEU A 1 106 ? -4.286 -8.848 6.218 1.00 85.75 106 LEU A N 1
ATOM 802 C CA . LEU A 1 106 ? -5.562 -8.819 6.928 1.00 85.75 106 LEU A CA 1
ATOM 803 C C . LEU A 1 106 ? -6.748 -9.227 6.039 1.00 85.75 106 LEU A C 1
ATOM 805 O O . LEU A 1 106 ? -7.561 -10.047 6.457 1.00 85.75 106 LEU A O 1
ATOM 809 N N . ALA A 1 107 ? -6.836 -8.700 4.815 1.00 84.44 107 ALA A N 1
ATOM 810 C CA . ALA A 1 107 ? -7.936 -8.949 3.879 1.00 84.44 107 ALA A CA 1
ATOM 811 C C . ALA A 1 107 ? -8.086 -10.429 3.510 1.00 84.44 107 ALA A C 1
ATOM 813 O O . ALA A 1 107 ? -9.186 -10.881 3.195 1.00 84.44 107 ALA A O 1
ATOM 814 N N . PHE A 1 108 ? -6.981 -11.173 3.544 1.00 77.38 108 PHE A N 1
ATOM 815 C CA . PHE A 1 108 ? -6.928 -12.555 3.087 1.00 77.38 108 PHE A CA 1
ATOM 816 C C . PHE A 1 108 ? -6.405 -13.541 4.149 1.00 77.38 108 PHE A C 1
ATOM 818 O O . PHE A 1 108 ? -5.943 -14.627 3.788 1.00 77.38 108 PHE A O 1
ATOM 825 N N . HIS A 1 109 ? -6.470 -13.165 5.433 1.00 70.38 109 HIS A N 1
ATOM 826 C CA . HIS A 1 109 ? -6.148 -14.001 6.600 1.00 70.38 109 HIS A CA 1
ATOM 827 C C . HIS A 1 109 ? -4.825 -14.779 6.495 1.00 70.38 109 HIS A C 1
ATOM 829 O O . HIS A 1 109 ? -4.754 -15.973 6.796 1.00 70.38 109 HIS A O 1
ATOM 835 N N . GLU A 1 110 ? -3.748 -14.125 6.062 1.00 63.88 110 GLU A N 1
ATOM 836 C CA . GLU A 1 110 ? -2.448 -14.789 6.003 1.00 63.88 110 GLU A CA 1
ATOM 837 C C . GLU A 1 110 ? -1.779 -14.846 7.376 1.00 63.88 110 GLU A C 1
ATOM 839 O O . GLU A 1 110 ? -1.250 -13.858 7.880 1.00 63.88 110 GLU A O 1
ATOM 844 N N . THR A 1 111 ? -1.732 -16.037 7.971 1.00 51.84 111 THR A N 1
ATOM 845 C CA . THR A 1 111 ? -0.817 -16.326 9.079 1.00 51.84 111 THR A CA 1
ATOM 846 C C . THR A 1 111 ? 0.639 -16.303 8.607 1.00 51.84 111 THR A C 1
ATOM 848 O O . THR A 1 111 ? 0.975 -16.816 7.540 1.00 51.84 111 THR A O 1
ATOM 851 N N . THR A 1 112 ? 1.517 -15.765 9.456 1.00 49.47 112 THR A N 1
ATOM 852 C CA . THR A 1 112 ? 2.968 -15.542 9.280 1.00 49.47 112 THR A CA 1
ATOM 853 C C . THR A 1 112 ? 3.798 -16.761 8.856 1.00 49.47 112 THR A C 1
ATOM 855 O O . THR A 1 112 ? 4.940 -16.596 8.425 1.00 49.47 112 THR A O 1
ATOM 858 N N . ASN A 1 113 ? 3.246 -17.974 8.914 1.00 39.62 113 ASN A N 1
ATOM 859 C CA . ASN A 1 113 ? 3.887 -19.181 8.403 1.00 39.62 113 ASN A CA 1
ATOM 860 C C . ASN A 1 113 ? 3.536 -19.406 6.933 1.00 39.62 113 ASN A C 1
ATOM 862 O O . ASN A 1 113 ? 2.597 -20.127 6.600 1.00 39.62 113 ASN A O 1
ATOM 866 N N . ARG A 1 114 ? 4.343 -18.833 6.039 1.00 48.69 114 ARG A N 1
ATOM 867 C CA . ARG A 1 114 ? 4.344 -19.231 4.631 1.00 48.69 114 ARG A CA 1
ATOM 868 C C . ARG A 1 114 ? 5.660 -19.878 4.242 1.00 48.69 114 ARG A C 1
ATOM 870 O O . ARG A 1 114 ? 6.711 -19.239 4.241 1.00 48.69 114 ARG A O 1
ATOM 877 N N . ALA A 1 115 ? 5.570 -21.136 3.814 1.00 44.00 115 ALA A N 1
ATOM 878 C CA . ALA A 1 115 ? 6.526 -21.693 2.870 1.00 44.00 115 ALA A CA 1
ATOM 879 C C . ALA A 1 115 ? 6.606 -20.744 1.664 1.00 44.00 115 ALA A C 1
ATOM 881 O O . ALA A 1 115 ? 5.572 -20.241 1.221 1.00 44.00 115 ALA A O 1
ATOM 882 N N . ARG A 1 116 ? 7.820 -20.466 1.162 1.00 40.91 116 ARG A N 1
ATOM 883 C CA . ARG A 1 116 ? 8.041 -19.631 -0.031 1.00 40.91 116 ARG A CA 1
ATOM 884 C C . ARG A 1 116 ? 7.084 -20.090 -1.130 1.00 40.91 116 ARG A C 1
ATOM 886 O O . ARG A 1 116 ? 7.312 -21.136 -1.734 1.00 40.91 116 ARG A O 1
ATOM 893 N N . ALA A 1 117 ? 6.024 -19.322 -1.378 1.00 45.62 117 ALA A N 1
ATOM 894 C CA . ALA A 1 117 ? 5.192 -19.532 -2.545 1.00 45.62 117 ALA A CA 1
ATOM 895 C C . ALA A 1 117 ? 6.136 -19.428 -3.744 1.00 45.62 117 ALA A C 1
ATOM 897 O O . ALA A 1 117 ? 6.769 -18.391 -3.948 1.00 45.62 117 ALA A O 1
ATOM 898 N N . ARG A 1 118 ? 6.324 -20.537 -4.468 1.00 43.22 118 ARG A N 1
ATOM 899 C CA . ARG A 1 118 ? 7.021 -20.517 -5.752 1.00 43.22 118 ARG A CA 1
ATOM 900 C C . ARG A 1 118 ? 6.273 -19.505 -6.605 1.00 43.22 118 ARG A C 1
ATOM 902 O O . ARG A 1 118 ? 5.134 -19.774 -6.967 1.00 43.22 118 ARG A O 1
ATOM 909 N N . THR A 1 119 ? 6.890 -18.357 -6.874 1.00 50.75 119 THR A N 1
ATOM 910 C CA . THR A 1 119 ? 6.369 -17.370 -7.817 1.00 50.75 119 THR A CA 1
ATOM 911 C C . THR A 1 119 ? 6.163 -18.113 -9.133 1.00 50.75 119 THR A C 1
ATOM 913 O O . THR A 1 119 ? 7.156 -18.573 -9.712 1.00 50.75 119 THR A O 1
ATOM 916 N N . PRO A 1 120 ? 4.918 -18.339 -9.580 1.00 48.69 120 PRO A N 1
ATOM 917 C CA . PRO A 1 120 ? 4.699 -19.028 -10.836 1.00 48.69 120 PRO A CA 1
ATOM 918 C C . PRO A 1 120 ? 5.354 -18.181 -11.930 1.00 48.69 120 PRO A C 1
ATOM 920 O O . PRO A 1 120 ? 5.077 -16.987 -12.019 1.00 48.69 120 PRO A O 1
ATOM 923 N N . HIS A 1 121 ? 6.258 -18.765 -12.722 1.00 52.25 121 HIS A N 1
ATOM 924 C CA . HIS A 1 121 ? 6.739 -18.142 -13.958 1.00 52.25 121 HIS A CA 1
ATOM 925 C C . HIS A 1 121 ? 5.569 -18.125 -14.940 1.00 52.25 121 HIS A C 1
ATOM 927 O O . HIS A 1 121 ? 5.427 -19.010 -15.779 1.00 52.25 121 HIS A O 1
ATOM 933 N N . MET A 1 122 ? 4.672 -17.163 -14.775 1.00 49.09 122 MET A N 1
ATOM 934 C CA . MET A 1 122 ? 3.702 -16.839 -15.799 1.00 49.09 122 MET A CA 1
ATOM 935 C C . MET A 1 122 ? 4.319 -15.705 -16.606 1.00 49.09 122 MET A C 1
ATOM 937 O O . MET A 1 122 ? 4.799 -14.740 -16.018 1.00 49.09 122 MET A O 1
ATOM 941 N N . TRP A 1 123 ? 4.273 -15.833 -17.929 1.00 55.22 123 TRP A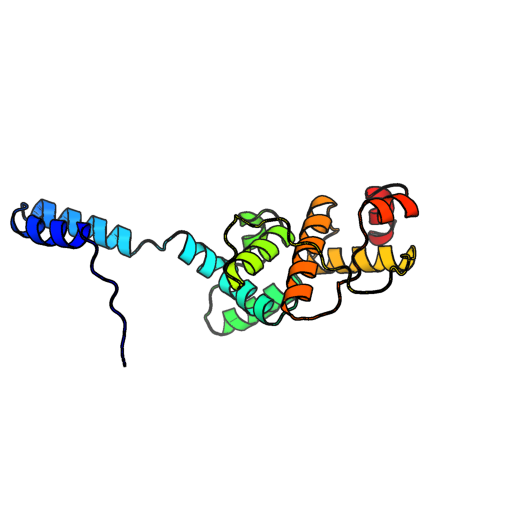 N 1
ATOM 942 C CA . TRP A 1 123 ? 4.623 -14.823 -18.936 1.00 55.22 123 TRP A CA 1
ATOM 943 C C . TRP A 1 123 ? 6.071 -14.845 -19.468 1.00 55.22 123 TRP A C 1
ATOM 945 O O . TRP A 1 123 ? 7.020 -15.126 -18.734 1.00 55.22 123 TRP A O 1
ATOM 955 N N . PRO A 1 124 ? 6.253 -14.597 -20.783 1.00 56.66 124 PRO A N 1
ATOM 956 C CA . PRO A 1 124 ? 7.565 -14.587 -21.423 1.00 56.66 124 PRO A CA 1
ATOM 957 C C . PRO A 1 124 ? 8.477 -13.521 -20.806 1.00 56.66 124 PRO A C 1
ATOM 959 O O . PRO A 1 124 ? 8.038 -12.418 -20.480 1.00 56.66 124 PRO A O 1
ATOM 962 N N . ILE A 1 125 ? 9.766 -13.849 -20.679 1.00 68.56 125 ILE A N 1
ATOM 963 C CA . ILE A 1 125 ? 10.799 -12.950 -20.151 1.00 68.56 125 ILE A CA 1
ATOM 964 C C . ILE A 1 125 ? 11.080 -11.872 -21.205 1.00 68.56 125 ILE A C 1
ATOM 966 O O . ILE A 1 125 ? 12.000 -11.991 -22.013 1.00 68.56 125 ILE A O 1
ATOM 970 N N . VAL A 1 126 ? 10.256 -10.825 -21.225 1.00 79.50 126 VAL A N 1
ATOM 971 C CA . VAL A 1 126 ? 10.501 -9.637 -22.046 1.00 79.50 126 VAL A CA 1
ATOM 972 C C . VAL A 1 126 ? 11.517 -8.759 -21.310 1.00 79.50 126 VAL A C 1
ATOM 974 O O . VAL A 1 126 ? 11.264 -8.372 -20.163 1.00 79.50 126 VAL A O 1
ATOM 977 N N . PRO A 1 127 ? 12.680 -8.453 -21.916 1.00 86.25 127 PRO A N 1
ATOM 978 C CA . PRO A 1 127 ? 13.671 -7.598 -21.282 1.00 86.25 127 PRO A CA 1
ATOM 979 C C . PRO A 1 127 ? 13.101 -6.195 -21.071 1.00 86.25 127 PRO A C 1
ATOM 981 O O . PRO A 1 127 ? 12.408 -5.659 -21.932 1.00 86.25 127 PRO A O 1
ATOM 984 N N . TYR A 1 128 ? 13.419 -5.595 -19.926 1.00 90.12 128 TYR A N 1
ATOM 985 C CA . TYR A 1 128 ? 13.029 -4.222 -19.636 1.00 90.12 128 TYR A CA 1
ATOM 986 C C . TYR A 1 128 ? 13.846 -3.232 -20.465 1.00 90.12 128 TYR A C 1
ATOM 988 O O . TYR A 1 128 ? 15.073 -3.331 -20.558 1.00 90.12 128 TYR A O 1
ATOM 996 N N . THR A 1 129 ? 13.175 -2.228 -21.015 1.00 93.19 129 THR A N 1
ATOM 997 C CA . THR A 1 129 ? 13.840 -1.036 -21.550 1.00 93.19 129 THR A CA 1
ATOM 998 C C . THR A 1 129 ? 14.104 -0.021 -20.436 1.00 93.19 129 THR A C 1
ATOM 1000 O O . THR A 1 129 ? 13.459 -0.043 -19.389 1.00 93.19 129 THR A O 1
ATOM 1003 N N . ARG A 1 130 ? 15.039 0.919 -20.650 1.00 92.44 130 ARG A N 1
ATOM 1004 C CA . ARG A 1 130 ? 15.262 2.020 -19.690 1.00 92.44 130 ARG A CA 1
ATOM 1005 C C . ARG A 1 130 ? 13.986 2.829 -19.442 1.00 92.44 130 ARG A C 1
ATOM 1007 O O . ARG A 1 130 ? 13.717 3.167 -18.299 1.00 92.44 130 ARG A O 1
ATOM 1014 N N . LYS A 1 131 ? 13.206 3.085 -20.497 1.00 93.44 131 LYS A N 1
ATOM 1015 C CA . LYS A 1 131 ? 11.943 3.825 -20.426 1.00 93.44 131 LYS A CA 1
ATOM 1016 C C . LYS A 1 131 ? 10.919 3.109 -19.539 1.00 93.44 131 LYS A C 1
ATOM 1018 O O . LYS A 1 131 ? 10.413 3.717 -18.610 1.00 93.44 131 LYS A O 1
ATOM 1023 N N . GLU A 1 132 ? 10.713 1.809 -19.750 1.00 92.75 132 GLU A N 1
ATOM 1024 C CA . GLU A 1 132 ? 9.796 1.005 -18.922 1.00 92.75 132 GLU A CA 1
ATOM 1025 C C . GLU A 1 132 ? 10.215 0.970 -17.441 1.00 92.75 132 GLU A C 1
ATOM 1027 O O . GLU A 1 132 ? 9.367 0.911 -16.555 1.00 92.75 132 GLU A O 1
ATOM 1032 N N . ILE A 1 133 ? 11.522 0.988 -17.148 1.00 93.38 133 ILE A N 1
ATOM 1033 C CA . ILE A 1 133 ? 12.007 1.030 -15.759 1.00 93.38 133 ILE A CA 1
ATOM 1034 C C . ILE A 1 133 ? 11.665 2.374 -15.108 1.00 93.38 133 ILE A C 1
ATOM 1036 O O . ILE A 1 133 ? 11.217 2.383 -13.965 1.00 93.38 133 ILE A O 1
ATOM 1040 N N . VAL A 1 134 ? 11.862 3.484 -15.825 1.00 94.19 134 VAL A N 1
ATOM 1041 C CA . VAL A 1 134 ? 11.502 4.831 -15.352 1.00 94.19 134 VAL A CA 1
ATOM 1042 C C . VAL A 1 134 ? 9.997 4.909 -15.098 1.00 94.19 134 VAL A C 1
ATOM 1044 O O . VAL A 1 134 ? 9.603 5.214 -13.978 1.00 94.19 134 VAL A O 1
ATOM 1047 N N . GLU A 1 135 ? 9.170 4.496 -16.062 1.00 93.44 135 GLU A N 1
ATOM 1048 C CA . GLU A 1 135 ? 7.705 4.460 -15.922 1.00 93.44 135 GLU A CA 1
ATOM 1049 C C . GLU A 1 135 ? 7.259 3.622 -14.709 1.00 93.44 135 GLU A C 1
ATOM 1051 O O . GLU A 1 135 ? 6.369 4.016 -13.956 1.00 93.44 135 GLU A O 1
ATOM 1056 N N . ALA A 1 136 ? 7.900 2.473 -14.462 1.00 92.75 136 ALA A N 1
ATOM 1057 C CA . ALA A 1 136 ? 7.587 1.639 -13.304 1.00 92.75 136 ALA A CA 1
ATOM 1058 C C . ALA A 1 136 ? 7.962 2.301 -11.962 1.00 92.75 136 ALA A C 1
ATOM 1060 O O . ALA A 1 136 ? 7.270 2.089 -10.963 1.00 92.75 136 ALA A O 1
ATOM 1061 N N . LEU A 1 137 ? 9.050 3.078 -11.916 1.00 94.25 137 LEU A N 1
ATOM 1062 C CA . LEU A 1 137 ? 9.475 3.829 -10.727 1.00 94.25 137 LEU A CA 1
ATOM 1063 C C . LEU A 1 137 ? 8.607 5.073 -10.490 1.00 94.25 137 LEU A C 1
ATOM 1065 O O . LEU A 1 137 ? 8.299 5.385 -9.337 1.00 94.25 137 LEU A O 1
ATOM 1069 N N . GLU A 1 138 ? 8.167 5.741 -11.556 1.00 93.81 138 GLU A N 1
ATOM 1070 C CA . GLU A 1 138 ? 7.196 6.840 -11.500 1.00 93.81 138 GLU A CA 1
ATOM 1071 C C . GLU A 1 138 ? 5.860 6.350 -10.952 1.00 93.81 138 GLU A C 1
ATOM 1073 O O . GLU A 1 138 ? 5.372 6.892 -9.965 1.00 93.81 138 GLU A O 1
ATOM 1078 N N . LEU A 1 139 ? 5.319 5.263 -11.512 1.00 91.88 139 LEU A N 1
ATOM 1079 C CA . LEU A 1 139 ? 4.080 4.643 -11.040 1.00 91.88 139 LEU A CA 1
ATOM 1080 C C . LEU A 1 139 ? 4.173 4.258 -9.556 1.00 91.88 139 LEU A C 1
ATOM 1082 O O . LEU A 1 139 ? 3.234 4.454 -8.785 1.00 91.88 139 LEU A O 1
ATOM 1086 N N . ALA A 1 140 ? 5.311 3.696 -9.143 1.00 92.38 140 ALA A N 1
ATOM 1087 C CA . ALA A 1 140 ? 5.544 3.325 -7.755 1.00 92.38 140 ALA A CA 1
ATOM 1088 C C . ALA A 1 140 ? 5.593 4.557 -6.831 1.00 92.38 140 ALA A C 1
ATOM 1090 O O . ALA A 1 140 ? 4.978 4.547 -5.765 1.00 92.38 140 ALA A O 1
ATOM 1091 N N . SER A 1 141 ? 6.263 5.630 -7.257 1.00 92.19 141 SER A N 1
ATOM 1092 C CA . SER A 1 141 ? 6.330 6.895 -6.511 1.00 92.19 141 SER A CA 1
ATOM 1093 C C . SER A 1 141 ? 4.966 7.583 -6.435 1.00 92.19 141 SER A C 1
ATOM 1095 O O . SER A 1 141 ? 4.575 8.082 -5.384 1.00 92.19 141 SER A O 1
ATOM 1097 N N . GLU A 1 142 ? 4.188 7.543 -7.516 1.00 91.25 142 GLU A N 1
ATOM 1098 C CA . GLU A 1 142 ? 2.822 8.063 -7.556 1.00 91.25 142 GLU A CA 1
ATOM 1099 C C . GLU A 1 142 ? 1.903 7.308 -6.587 1.00 91.25 142 GLU A C 1
ATOM 1101 O O . GLU A 1 142 ? 1.106 7.931 -5.883 1.00 91.25 142 GLU A O 1
ATOM 1106 N N . LYS A 1 143 ? 2.043 5.976 -6.498 1.00 89.69 143 LYS A N 1
ATOM 1107 C CA . LYS A 1 143 ? 1.277 5.151 -5.552 1.00 89.69 143 LYS A CA 1
ATOM 1108 C C . LYS A 1 143 ? 1.535 5.528 -4.101 1.00 89.69 143 LYS A C 1
ATOM 1110 O O . LYS A 1 143 ? 0.578 5.600 -3.337 1.00 89.69 143 LYS A O 1
ATOM 1115 N N . VAL A 1 144 ? 2.793 5.773 -3.740 1.00 87.69 144 VAL A N 1
ATOM 1116 C CA . VAL A 1 144 ? 3.178 6.182 -2.379 1.00 87.69 144 VAL A CA 1
ATOM 1117 C C . VAL A 1 144 ? 2.891 7.673 -2.139 1.00 87.69 144 VAL A C 1
ATOM 1119 O O . VAL A 1 144 ? 2.610 8.077 -1.012 1.00 87.69 144 VAL A O 1
ATOM 1122 N N . GLY A 1 145 ? 2.885 8.493 -3.191 1.00 86.00 145 GLY A N 1
ATOM 1123 C CA . GLY A 1 145 ? 2.684 9.943 -3.122 1.00 86.00 145 GLY A CA 1
ATOM 1124 C C . GLY A 1 145 ? 3.968 10.744 -2.870 1.00 86.00 145 GLY A C 1
ATOM 1125 O O . GLY A 1 145 ? 3.892 11.949 -2.645 1.00 86.00 145 GLY A O 1
ATOM 1126 N N . GLN A 1 146 ? 5.132 10.095 -2.916 1.00 87.81 146 GLN A N 1
ATOM 1127 C CA . GLN A 1 146 ? 6.461 10.694 -2.749 1.00 87.81 146 GLN A CA 1
ATOM 1128 C C . GLN A 1 146 ? 7.495 9.891 -3.560 1.00 87.81 146 GLN A C 1
ATOM 1130 O O . GLN A 1 146 ? 7.198 8.754 -3.939 1.00 87.81 146 GLN A O 1
ATOM 1135 N N . PRO A 1 147 ? 8.710 10.420 -3.803 1.00 88.38 147 PRO A N 1
ATOM 1136 C CA . PRO A 1 147 ? 9.788 9.638 -4.406 1.00 88.38 147 PRO A CA 1
ATOM 1137 C C . PRO A 1 147 ? 10.023 8.338 -3.629 1.00 88.38 147 PRO A C 1
ATOM 1139 O O . PRO A 1 147 ? 10.302 8.367 -2.428 1.00 88.38 147 PRO A O 1
ATOM 1142 N N . ILE A 1 148 ? 9.871 7.193 -4.298 1.00 92.62 148 ILE A N 1
ATOM 1143 C CA . ILE A 1 148 ? 9.891 5.898 -3.614 1.00 92.62 148 ILE A CA 1
ATOM 1144 C C . ILE A 1 148 ? 11.306 5.511 -3.164 1.00 92.62 148 ILE A C 1
ATOM 1146 O O . ILE A 1 148 ? 12.280 5.624 -3.911 1.00 92.62 148 ILE A O 1
ATOM 1150 N N . GLY A 1 149 ? 11.428 5.001 -1.937 1.00 92.06 149 GLY A N 1
ATOM 1151 C CA . GLY A 1 149 ? 12.681 4.431 -1.437 1.00 92.06 149 GLY A CA 1
ATOM 1152 C C . GLY A 1 149 ? 12.940 3.014 -1.965 1.00 92.06 149 GLY A C 1
ATOM 1153 O O . GLY A 1 149 ? 12.010 2.276 -2.285 1.00 92.06 149 GLY A O 1
ATOM 1154 N N . GLN A 1 150 ? 14.205 2.577 -1.985 1.00 93.50 150 GLN A N 1
ATOM 1155 C CA . GLN A 1 150 ? 14.577 1.243 -2.489 1.00 93.50 150 GLN A CA 1
ATOM 1156 C C . GLN A 1 150 ? 13.851 0.104 -1.757 1.00 93.50 150 GLN A C 1
ATOM 1158 O O . GLN A 1 150 ? 13.322 -0.811 -2.387 1.00 93.50 150 GLN A O 1
ATOM 1163 N N . TRP A 1 151 ? 13.824 0.143 -0.422 1.00 90.25 151 TRP A N 1
ATOM 1164 C CA . TRP A 1 151 ? 13.158 -0.885 0.386 1.00 90.25 151 TRP A CA 1
ATOM 1165 C C . TRP A 1 151 ? 11.637 -0.838 0.244 1.00 90.25 151 TRP A C 1
ATOM 1167 O O . TRP A 1 151 ? 10.994 -1.883 0.168 1.00 90.25 151 TRP A O 1
ATOM 1177 N N . GLU A 1 152 ? 11.075 0.365 0.143 1.00 89.44 152 GLU A N 1
ATOM 1178 C CA . GLU A 1 152 ? 9.644 0.565 -0.072 1.00 89.44 152 GLU A CA 1
ATOM 1179 C C . GLU A 1 152 ? 9.203 0.018 -1.432 1.00 89.44 152 GLU A C 1
ATOM 1181 O O . GLU A 1 152 ? 8.184 -0.660 -1.519 1.00 89.44 152 GLU A O 1
ATOM 1186 N N . TYR A 1 153 ? 10.015 0.209 -2.472 1.00 93.19 153 TYR A N 1
ATOM 1187 C CA . TYR A 1 153 ? 9.778 -0.356 -3.795 1.00 93.19 153 TYR A CA 1
ATOM 1188 C C . TYR A 1 153 ? 9.758 -1.885 -3.797 1.00 93.19 153 TYR A C 1
ATOM 1190 O O . TYR A 1 153 ? 8.889 -2.496 -4.420 1.00 93.19 153 TYR A O 1
ATOM 1198 N N . VAL A 1 154 ? 10.699 -2.520 -3.092 1.00 91.31 154 VAL A N 1
ATOM 1199 C CA . VAL A 1 154 ? 10.747 -3.986 -2.983 1.00 91.31 154 VAL A CA 1
ATOM 1200 C C . VAL A 1 154 ? 9.484 -4.526 -2.315 1.00 91.31 154 VAL A C 1
ATOM 1202 O O . VAL A 1 154 ? 8.915 -5.509 -2.796 1.00 91.31 154 VAL A O 1
ATOM 1205 N N . GLU A 1 155 ? 9.036 -3.884 -1.237 1.00 88.38 155 GLU A N 1
ATOM 1206 C CA . GLU A 1 155 ? 7.801 -4.262 -0.548 1.00 88.38 155 GLU A CA 1
ATOM 1207 C C . GLU A 1 155 ? 6.568 -4.001 -1.415 1.00 88.38 155 GLU A C 1
ATOM 1209 O O . GLU A 1 155 ? 5.758 -4.908 -1.593 1.00 88.38 155 GLU A O 1
ATOM 1214 N N . LEU A 1 156 ? 6.458 -2.827 -2.044 1.00 89.88 156 LEU A N 1
ATOM 1215 C CA . LEU A 1 156 ? 5.356 -2.503 -2.951 1.00 89.88 156 LEU A CA 1
ATOM 1216 C C . LEU A 1 156 ? 5.241 -3.550 -4.064 1.00 89.88 156 LEU A C 1
ATOM 1218 O O . LEU A 1 156 ? 4.189 -4.158 -4.242 1.00 89.88 156 LEU A O 1
ATOM 1222 N N . ARG A 1 157 ? 6.350 -3.844 -4.753 1.00 90.56 157 ARG A N 1
ATOM 1223 C CA . ARG A 1 157 ? 6.416 -4.878 -5.793 1.00 90.56 157 ARG A CA 1
ATOM 1224 C C . ARG A 1 157 ? 5.936 -6.234 -5.280 1.00 90.56 157 ARG A C 1
ATOM 1226 O O . ARG A 1 157 ? 5.231 -6.945 -5.993 1.00 90.56 157 ARG A O 1
ATOM 1233 N N . ARG A 1 158 ? 6.332 -6.627 -4.068 1.00 86.94 158 ARG A N 1
ATOM 1234 C CA . ARG A 1 158 ? 5.898 -7.892 -3.463 1.00 86.94 158 ARG A CA 1
ATOM 1235 C C . ARG A 1 158 ? 4.381 -7.919 -3.266 1.00 86.94 158 ARG A C 1
ATOM 1237 O O . ARG A 1 158 ? 3.758 -8.916 -3.627 1.00 86.94 158 ARG A O 1
ATOM 1244 N N . VAL A 1 159 ? 3.811 -6.846 -2.723 1.00 86.88 159 VAL A N 1
ATOM 1245 C CA . VAL A 1 159 ? 2.371 -6.732 -2.456 1.00 86.88 159 VAL A CA 1
ATOM 1246 C C . VAL A 1 159 ? 1.566 -6.739 -3.759 1.00 86.88 159 VAL A C 1
ATOM 1248 O O . VAL A 1 159 ? 0.608 -7.496 -3.884 1.00 86.88 159 VAL A O 1
ATOM 1251 N N . GLU A 1 160 ? 1.995 -5.980 -4.766 1.00 88.06 160 GLU A N 1
ATOM 1252 C CA . GLU A 1 160 ? 1.356 -5.925 -6.090 1.00 88.06 160 GLU A CA 1
ATOM 1253 C C . GLU A 1 160 ? 1.302 -7.299 -6.761 1.00 88.06 160 GLU A C 1
ATOM 1255 O O . GLU A 1 160 ? 0.270 -7.719 -7.278 1.00 88.06 160 GLU A O 1
ATOM 1260 N N . ARG A 1 161 ? 2.406 -8.047 -6.702 1.00 86.06 161 ARG A N 1
ATOM 1261 C CA . ARG A 1 161 ? 2.472 -9.411 -7.239 1.00 86.06 161 ARG A CA 1
ATOM 1262 C C . ARG A 1 161 ? 1.559 -10.379 -6.511 1.00 86.06 161 ARG A C 1
ATOM 1264 O O . ARG A 1 161 ? 0.941 -11.236 -7.137 1.00 86.06 161 ARG A O 1
ATOM 1271 N N . GLN A 1 162 ? 1.492 -10.257 -5.191 1.00 82.69 162 GLN A N 1
ATOM 1272 C CA . GLN A 1 162 ? 0.610 -11.068 -4.363 1.00 82.69 162 GLN A CA 1
ATOM 1273 C C . GLN A 1 162 ? -0.858 -10.797 -4.701 1.00 82.69 162 GLN A C 1
ATOM 1275 O O . GLN A 1 162 ? -1.632 -11.745 -4.818 1.00 82.69 162 GLN A O 1
ATOM 1280 N N . LEU A 1 163 ? -1.229 -9.531 -4.908 1.00 83.31 163 LEU A N 1
ATOM 1281 C CA . LEU A 1 163 ? -2.572 -9.157 -5.347 1.00 83.31 163 LEU A CA 1
ATOM 1282 C C . LEU A 1 163 ? -2.875 -9.673 -6.751 1.00 83.31 163 LEU A C 1
ATOM 1284 O O . LEU A 1 163 ? -3.892 -10.334 -6.942 1.00 83.31 163 LEU A O 1
ATOM 1288 N N . ALA A 1 164 ? -1.975 -9.462 -7.711 1.00 82.62 164 ALA A N 1
ATOM 1289 C CA . ALA A 1 164 ? -2.168 -9.942 -9.075 1.00 82.62 164 ALA A CA 1
ATOM 1290 C C . ALA A 1 164 ? -2.375 -11.461 -9.127 1.00 82.62 164 ALA A C 1
ATOM 1292 O O . ALA A 1 164 ? -3.335 -11.932 -9.734 1.00 82.62 164 ALA A O 1
ATOM 1293 N N . TRP A 1 165 ? -1.545 -12.222 -8.406 1.00 80.31 165 TRP A N 1
ATOM 1294 C CA . TRP A 1 165 ? -1.691 -13.674 -8.304 1.00 80.31 165 TRP A CA 1
ATOM 1295 C C . TRP A 1 165 ? -3.051 -14.092 -7.731 1.00 80.31 165 TRP A C 1
ATOM 1297 O O . TRP A 1 165 ? -3.668 -15.026 -8.239 1.00 80.31 165 TRP A O 1
ATOM 1307 N N . ARG A 1 166 ? -3.540 -13.394 -6.701 1.00 76.38 166 ARG A N 1
ATOM 1308 C CA . ARG A 1 166 ? -4.840 -13.686 -6.079 1.00 76.38 166 ARG A CA 1
ATOM 1309 C C . ARG A 1 166 ? -6.021 -13.417 -6.990 1.00 76.38 166 ARG A C 1
ATOM 1311 O O . ARG A 1 166 ? -6.977 -14.183 -6.980 1.00 76.38 166 ARG A O 1
ATOM 1318 N N . ASN A 1 167 ? -5.936 -12.350 -7.768 1.00 75.69 167 ASN A N 1
ATOM 1319 C CA . ASN A 1 167 ? -7.026 -11.917 -8.633 1.00 75.69 167 ASN A CA 1
ATOM 1320 C C . ASN A 1 167 ? -6.986 -12.600 -10.005 1.00 75.69 167 ASN A C 1
ATOM 1322 O O . ASN A 1 167 ? -7.824 -12.316 -10.854 1.00 75.69 167 ASN A O 1
ATOM 1326 N N . GLY A 1 168 ? -6.010 -13.484 -10.242 1.00 76.12 168 GLY A N 1
ATOM 1327 C CA . GLY A 1 168 ? -5.786 -14.097 -11.552 1.00 76.12 168 GLY A CA 1
ATOM 1328 C C . GLY A 1 168 ? -5.292 -13.104 -12.611 1.00 76.12 168 GLY A C 1
ATOM 1329 O O . GLY A 1 168 ? -5.348 -13.403 -13.802 1.00 76.12 168 GLY A O 1
ATOM 1330 N N . SER A 1 169 ? -4.811 -11.933 -12.190 1.00 80.31 169 SER A N 1
ATOM 1331 C CA . SER A 1 169 ? -4.275 -10.900 -13.073 1.00 80.31 169 SER A CA 1
ATOM 1332 C C . SER A 1 169 ? -2.836 -11.225 -13.505 1.00 80.31 169 SER A C 1
ATOM 1334 O O . SER A 1 169 ? -2.113 -11.931 -12.794 1.00 80.31 169 SER A O 1
ATOM 1336 N N . PRO A 1 170 ? -2.374 -10.694 -14.653 1.00 81.12 170 PRO A N 1
ATOM 1337 C CA . PRO A 1 170 ? -0.980 -10.825 -15.078 1.00 81.12 170 PRO A CA 1
ATOM 1338 C C . PRO A 1 170 ? 0.014 -10.267 -14.044 1.00 81.12 170 PRO A C 1
ATOM 1340 O O . PRO A 1 170 ? -0.302 -9.304 -13.346 1.00 81.12 170 PRO A O 1
ATOM 1343 N N . ASP A 1 171 ? 1.228 -10.839 -13.978 1.00 81.62 171 ASP A N 1
ATOM 1344 C CA . ASP A 1 171 ? 2.296 -10.345 -13.089 1.00 81.62 171 ASP A CA 1
ATOM 1345 C C . ASP A 1 171 ? 2.614 -8.878 -13.437 1.00 81.62 171 ASP A C 1
ATOM 1347 O O . ASP A 1 171 ? 2.972 -8.584 -14.587 1.00 81.62 171 ASP A O 1
ATOM 1351 N N . PRO A 1 172 ? 2.474 -7.937 -12.487 1.00 85.81 172 PRO A N 1
ATOM 1352 C CA . PRO A 1 172 ? 2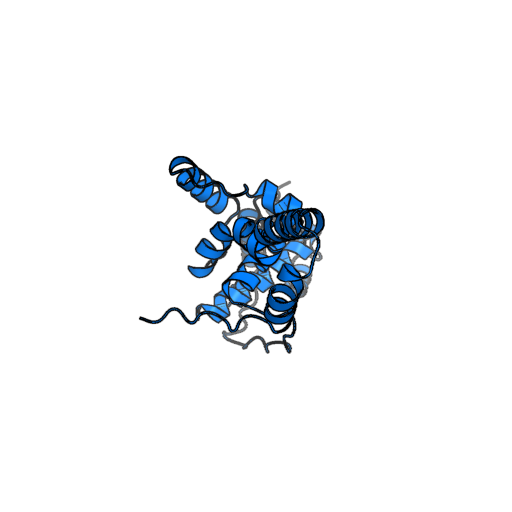.751 -6.539 -12.747 1.00 85.81 172 PRO A CA 1
ATOM 1353 C C . PRO A 1 172 ? 4.226 -6.347 -13.104 1.00 85.81 172 PRO A C 1
ATOM 1355 O O . PRO A 1 172 ? 5.141 -6.885 -12.467 1.00 85.81 172 PRO A O 1
ATOM 1358 N N . ARG A 1 173 ? 4.476 -5.527 -14.130 1.00 86.50 173 ARG A N 1
ATOM 1359 C CA . ARG A 1 173 ? 5.823 -5.289 -14.662 1.00 86.50 173 ARG A CA 1
ATOM 1360 C C . ARG A 1 173 ? 6.632 -4.338 -13.775 1.00 86.50 173 ARG A C 1
ATOM 1362 O O . ARG A 1 173 ? 6.999 -3.249 -14.189 1.00 86.50 173 ARG A O 1
ATOM 1369 N N . TYR A 1 174 ? 7.014 -4.814 -12.597 1.00 89.81 174 TYR A N 1
ATOM 1370 C CA . TYR A 1 174 ? 7.970 -4.151 -11.711 1.00 89.81 174 TYR A CA 1
ATOM 1371 C C . TYR A 1 174 ? 9.364 -4.797 -11.823 1.00 89.81 174 TYR A C 1
ATOM 1373 O O . TYR A 1 174 ? 9.521 -5.959 -11.410 1.00 89.81 174 TYR A O 1
ATOM 1381 N N . PRO A 1 175 ? 10.372 -4.089 -12.378 1.00 91.38 175 PRO A N 1
ATOM 1382 C CA . PRO A 1 175 ? 11.726 -4.617 -12.533 1.00 91.38 175 PRO A CA 1
ATOM 1383 C C . PRO A 1 175 ? 12.392 -4.977 -11.198 1.00 91.38 175 PRO A C 1
ATOM 1385 O O . PRO A 1 175 ? 12.134 -4.400 -10.146 1.00 91.38 175 PRO A O 1
ATOM 1388 N N . GLU A 1 176 ? 13.301 -5.948 -11.236 1.00 91.62 176 GLU A N 1
ATOM 1389 C CA . GLU A 1 176 ? 14.124 -6.295 -10.075 1.00 91.62 176 GLU A CA 1
ATOM 1390 C C . GLU A 1 176 ? 15.254 -5.295 -9.852 1.00 91.62 176 GLU A C 1
ATOM 1392 O O . GLU A 1 176 ? 15.757 -4.691 -10.798 1.00 91.62 176 GLU A O 1
ATOM 1397 N N . LEU A 1 177 ? 15.749 -5.202 -8.612 1.00 92.75 177 LEU A N 1
ATOM 1398 C CA . LEU A 1 177 ? 16.899 -4.352 -8.282 1.00 92.75 177 LEU A CA 1
ATOM 1399 C C . LEU A 1 177 ? 18.127 -4.656 -9.155 1.00 92.75 177 LEU A C 1
ATOM 1401 O O . LEU A 1 177 ? 18.861 -3.743 -9.525 1.00 92.75 177 LEU A O 1
ATOM 1405 N N . GLY A 1 178 ? 18.338 -5.925 -9.525 1.00 92.44 178 GLY A N 1
ATOM 1406 C CA . GLY A 1 178 ? 19.409 -6.317 -10.445 1.00 92.44 178 GLY A CA 1
ATOM 1407 C C . GLY A 1 178 ? 19.226 -5.748 -11.856 1.00 92.44 178 GLY A C 1
ATOM 1408 O O . GLY A 1 178 ? 20.196 -5.305 -12.469 1.00 92.44 178 GLY A O 1
ATOM 1409 N N . VAL A 1 179 ? 17.983 -5.692 -12.347 1.00 92.12 179 VAL A N 1
ATOM 1410 C CA . VAL A 1 179 ? 17.641 -5.082 -13.641 1.00 92.12 179 VAL A CA 1
ATOM 1411 C C . VAL A 1 179 ? 17.849 -3.570 -13.577 1.00 92.12 179 VAL A C 1
ATOM 1413 O O . VAL A 1 179 ? 18.520 -3.012 -14.439 1.00 92.12 179 VAL A O 1
ATOM 1416 N N . ILE A 1 180 ? 17.373 -2.911 -12.520 1.00 93.81 180 ILE A N 1
ATOM 1417 C CA . ILE A 1 180 ? 17.572 -1.467 -12.323 1.00 93.81 180 IL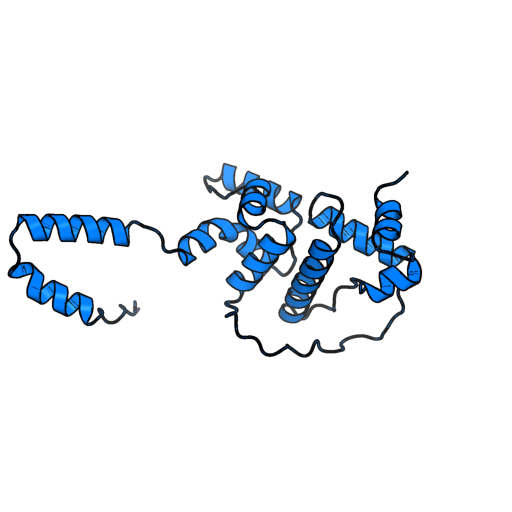E A CA 1
ATOM 1418 C C . ILE A 1 180 ? 19.071 -1.136 -12.298 1.00 93.81 180 ILE A C 1
ATOM 1420 O O . ILE A 1 180 ? 19.539 -0.292 -13.064 1.00 93.81 180 ILE A O 1
ATOM 1424 N N . ARG A 1 181 ? 19.857 -1.875 -11.503 1.00 94.69 181 ARG A N 1
ATOM 1425 C CA . ARG A 1 181 ? 21.316 -1.709 -11.428 1.00 94.69 181 ARG A CA 1
ATOM 1426 C C . ARG A 1 181 ? 21.994 -1.917 -12.782 1.00 94.69 181 ARG A C 1
ATOM 1428 O O . ARG A 1 181 ? 22.879 -1.144 -13.129 1.00 94.69 181 ARG A O 1
ATOM 1435 N N . LYS A 1 182 ? 21.581 -2.918 -13.566 1.00 94.50 182 LYS A N 1
ATOM 1436 C CA . LYS A 1 182 ? 22.144 -3.176 -14.902 1.00 94.50 182 LYS A CA 1
ATOM 1437 C C . LYS A 1 182 ? 21.955 -1.991 -15.856 1.00 94.50 182 LYS A C 1
ATOM 1439 O O . LYS A 1 182 ? 22.831 -1.726 -16.671 1.00 94.50 182 LYS A O 1
ATOM 1444 N N . HIS A 1 183 ? 20.824 -1.291 -15.774 1.00 93.94 183 HIS A N 1
ATOM 1445 C CA . HIS A 1 183 ? 20.490 -0.217 -16.711 1.00 93.94 183 HIS A CA 1
ATOM 1446 C C . HIS A 1 183 ? 20.985 1.168 -16.276 1.00 93.94 183 HIS A C 1
ATOM 1448 O O . HIS A 1 183 ? 21.328 1.966 -17.155 1.00 93.94 183 HIS A O 1
ATOM 1454 N N . PHE A 1 184 ? 21.036 1.439 -14.968 1.00 94.44 184 PHE A N 1
ATOM 1455 C CA . PHE A 1 184 ? 21.328 2.765 -14.401 1.00 94.44 184 PHE A CA 1
ATOM 1456 C C . PHE A 1 184 ? 22.582 2.805 -13.513 1.00 94.44 184 PHE A C 1
ATOM 1458 O O . PHE A 1 184 ? 22.968 3.871 -13.054 1.00 94.44 184 PHE A O 1
ATOM 1465 N N . GLY A 1 185 ? 23.231 1.669 -13.245 1.00 92.75 185 GLY A N 1
ATOM 1466 C CA . GLY A 1 185 ? 24.408 1.577 -12.370 1.00 92.75 185 GLY A CA 1
ATOM 1467 C C . GLY A 1 185 ? 24.084 1.551 -10.871 1.00 92.75 185 GLY A C 1
ATOM 1468 O O . GLY A 1 185 ? 24.884 1.056 -10.082 1.00 92.75 185 GLY A O 1
ATOM 1469 N N . GLY A 1 186 ? 22.889 1.986 -10.467 1.00 92.81 186 GLY A N 1
ATOM 1470 C CA . GLY A 1 186 ? 22.456 2.003 -9.071 1.00 92.81 186 GLY A CA 1
ATOM 1471 C C . GLY A 1 186 ? 21.022 2.500 -8.905 1.00 92.81 186 GLY A C 1
ATOM 1472 O O . GLY A 1 186 ? 20.394 2.926 -9.873 1.00 92.81 186 GLY A O 1
ATOM 1473 N N . TRP A 1 187 ? 20.507 2.417 -7.676 1.00 93.81 187 TRP A N 1
ATOM 1474 C CA . TRP A 1 187 ? 19.168 2.904 -7.329 1.00 93.81 187 TRP A CA 1
ATOM 1475 C C . TRP A 1 187 ? 19.088 4.429 -7.422 1.00 93.81 187 TRP A C 1
ATOM 1477 O O . TRP A 1 187 ? 18.225 4.948 -8.120 1.00 93.81 187 TRP A O 1
ATOM 1487 N N . ASP A 1 188 ? 20.038 5.133 -6.804 1.00 93.38 188 ASP A N 1
ATOM 1488 C CA . ASP A 1 188 ? 20.043 6.600 -6.760 1.00 93.38 188 ASP A CA 1
ATOM 1489 C C . ASP A 1 188 ? 20.085 7.204 -8.166 1.00 93.38 188 ASP A C 1
ATOM 1491 O O . ASP A 1 188 ? 19.288 8.075 -8.493 1.00 93.38 188 ASP A O 1
ATOM 1495 N N . ALA A 1 189 ? 20.928 6.652 -9.044 1.00 92.44 189 ALA A N 1
ATOM 1496 C CA . ALA A 1 189 ? 21.012 7.069 -10.441 1.00 92.44 189 ALA A CA 1
ATOM 1497 C C . ALA A 1 189 ? 19.704 6.851 -11.220 1.00 92.44 189 ALA A C 1
ATOM 1499 O O . ALA A 1 189 ? 19.408 7.627 -12.125 1.00 92.44 189 ALA A O 1
ATOM 1500 N N . ALA A 1 190 ? 18.928 5.813 -10.883 1.00 92.81 190 ALA A N 1
ATOM 1501 C CA . ALA A 1 190 ? 17.613 5.575 -11.472 1.00 92.81 190 ALA A CA 1
ATOM 1502 C C . ALA A 1 190 ? 16.562 6.551 -10.918 1.00 92.81 190 ALA A C 1
ATOM 1504 O O . ALA A 1 190 ? 15.780 7.098 -11.691 1.00 92.81 190 ALA A O 1
ATOM 1505 N N . ILE A 1 191 ? 16.575 6.822 -9.608 1.00 92.50 191 ILE A N 1
ATOM 1506 C CA . ILE A 1 191 ? 15.654 7.776 -8.973 1.00 92.50 191 ILE A CA 1
ATOM 1507 C C . ILE A 1 191 ? 15.913 9.215 -9.437 1.00 92.50 191 ILE A C 1
ATOM 1509 O O . ILE A 1 191 ? 14.968 9.963 -9.668 1.00 92.50 191 ILE A O 1
ATOM 1513 N N . SER A 1 192 ? 17.164 9.606 -9.683 1.00 91.81 192 SER A N 1
ATOM 1514 C CA . SER A 1 192 ? 17.462 10.922 -10.264 1.00 91.81 192 SER A CA 1
ATOM 1515 C C . SER A 1 192 ? 16.821 11.138 -11.642 1.00 91.81 192 SER A C 1
ATOM 1517 O O . SER A 1 192 ? 16.608 12.280 -12.029 1.00 91.81 192 SER A O 1
ATOM 1519 N N . GLN A 1 193 ? 16.480 10.072 -12.381 1.00 90.31 193 GLN A N 1
ATOM 1520 C CA . GLN A 1 193 ? 15.787 10.201 -13.671 1.00 90.31 193 GLN A CA 1
ATOM 1521 C C . GLN A 1 193 ? 14.302 10.559 -13.525 1.00 90.31 193 GLN A C 1
ATOM 1523 O O . GLN A 1 193 ? 13.737 11.098 -14.469 1.00 90.31 193 GLN A O 1
ATOM 1528 N N . ILE A 1 194 ? 13.679 10.267 -12.375 1.00 87.00 194 ILE A N 1
ATOM 1529 C CA . ILE A 1 194 ? 12.252 10.549 -12.126 1.00 87.00 194 ILE A CA 1
ATOM 1530 C C . ILE A 1 194 ? 12.024 11.852 -11.353 1.00 87.00 194 ILE A C 1
ATOM 1532 O O . ILE A 1 194 ? 10.954 12.441 -11.450 1.00 87.00 194 ILE A O 1
ATOM 1536 N N . VAL A 1 195 ? 13.011 12.309 -10.574 1.00 77.88 195 VAL A N 1
ATOM 1537 C CA . VAL A 1 195 ? 12.889 13.538 -9.766 1.00 77.88 195 VAL A CA 1
ATOM 1538 C C . VAL A 1 195 ? 13.136 14.805 -10.604 1.00 77.88 195 VAL A C 1
ATOM 1540 O O . VAL A 1 195 ? 12.730 15.890 -10.199 1.00 77.88 195 VAL A O 1
ATOM 1543 N N . GLY A 1 196 ? 13.704 14.669 -11.808 1.00 63.91 196 GLY A N 1
ATOM 1544 C CA . GLY A 1 196 ? 14.163 15.799 -12.618 1.00 63.91 196 GLY A CA 1
ATOM 1545 C C . GLY A 1 196 ? 15.434 16.447 -12.035 1.00 63.91 196 GLY A C 1
ATOM 1546 O O . GLY A 1 196 ? 15.721 16.266 -10.849 1.00 63.91 196 GLY A O 1
ATOM 1547 N N . PRO A 1 197 ? 16.245 17.130 -12.862 1.00 45.22 197 PRO A N 1
ATOM 1548 C CA . PRO A 1 197 ? 17.364 17.944 -12.386 1.00 45.22 197 PRO A CA 1
ATOM 1549 C C . PRO A 1 197 ? 16.906 19.166 -11.579 1.00 45.22 197 PRO A C 1
ATOM 1551 O O . PRO A 1 197 ? 15.822 19.714 -11.888 1.00 45.22 197 PRO A O 1
#